Protein AF-A0A8J6BMC6-F1 (afdb_monomer)

Organism: Zizania palustris (NCBI:txid103762)

Nearest PDB structures (foldseek):
  3alg-assembly1_A  TM=9.475E-01  e=7.452E-33  Nicotiana tabacum
  3alf-assembly1_A  TM=9.377E-01  e=3.714E-32  Nicotiana tabacum
  5wvh-assembly1_A  TM=9.047E-01  e=2.868E-24  Ostrinia furnacalis
  5wvg-assembly1_A  TM=9.000E-01  e=5.320E-24  Ostrinia furnacalis
  5y2b-assembly1_A  TM=8.856E-01  e=8.574E-23  Ostrinia furnacalis

InterPro domains:
  IPR001223 Glycoside hydrolase family 18, catalytic domain [PF00704] (2-253)
  IPR001223 Glycoside hydrolase family 18, catalytic domain [PS51910] (1-270)
  IPR011583 Chitinase II/V-like, catalytic domain [SM00636] (1-253)
  IPR050314 Glycosyl hydrolase family 18 [PTHR11177] (1-270)

Secondary structure (DSSP, 8-state):
-TT-HHHHHHHHHHHHHHHHHTT-SEEEEEES---SHHHHHHHHHHHHHHHHHHHHHHHH-TTSPPPEEEEEE-SSSEE-SSTT--EE--HHHHHHH-SEEEE--S---S-TTB---SS-S--SSSS-SHHHHHHHHHHTT--GGGEEEEEESEEEEEEES-TT--STTPBEEEEPPBPTTT-SBTEEEHHHHHHHHTSTT---EEETTTTEEEEEETTEEEEE--HHHHHHHHHHHHHTT-SEEEEETGGGS-TT-HHHHHHHHHHHHHHHHHHHHHTT-------------------------------------EEEEEE----

Sequence (327 aa):
MAGDEGLRKVFVSSSIELARANGFDGLDLAWSFPATQTDMQNLGVLLAEWRAEIMEESENNTSSEPLLLTATVYFSNHIFDRPDSNLNYPIDDISNNLDWANVLTFGLRKNSNVTTADAPLYDKFSHFSASYGVVSWLDAGLPPCKLVMGIPLFGRSWFLRNKSKHGLGAPAAAAGTKQRKSNQTGIIAYAEIEDYLKSESVLVTHDNQSVADYFYSGDLWVSFDGAMVVHDKIEYLMNSRLLGYFLWTISFDDANCTLSKQASLSWHQHHDSISSSQDGSGIMQQGGGNQYLHLSAGSTRSWHSETPICLLSTILVLVVLSFQERV

Radius of gyration: 24.1 Å; Cα contacts (8 Å, |Δi|>4): 563; chains: 1; bounding box: 86×38×59 Å

pLDDT: mean 85.07, std 23.45, range [23.41, 98.81]

Foldseek 3Di:
DLLDPVVLVVVLVVQVVVCVVVVAQAAEEEEPDQDDQSSLVSVLVSLVSNQVVQVVVCVVVVVDDRRAYEYEYELAQADDLDVVGRYGHPQVSLQVRHQAYEYPQFCQDDDFFWAAAGRFCDDPPDCSYNVSSLVRSVVVPRDLLRYAYEFEQKKFKFFAPDQVQQDGRGGGPGTDQQDDQVNDTRIAFNQRVVVVVVDPVWDWDQDPRRLWIWTDDRRMIIIHHDLRSLLVVLVVSVVVVHSYYDYHPQSSAHPVSRSVVSNVVSNVVVVVVVVVVVVPPDDDDDDDDDDDDDDDDDDDDDDDPPPDPDDDPDDHGYDYDYDDDDD

Mean predicted aligned error: 9.17 Å

Solvent-accessible surface area (backbone atoms only — not comparable to full-atom values): 18214 Å² total; per-residue (Å²): 96,65,90,37,72,70,47,36,53,52,49,44,54,54,48,53,53,52,28,58,78,68,72,38,54,20,42,27,43,30,54,79,62,75,69,45,73,67,43,32,52,26,47,30,52,50,39,47,53,42,41,51,51,37,50,55,51,22,69,76,35,84,89,44,80,61,58,46,38,34,33,43,41,64,37,32,42,55,46,72,91,53,83,87,25,87,41,62,59,48,45,68,40,47,61,73,38,34,67,35,37,37,24,48,30,47,79,41,70,93,63,79,56,33,41,59,58,36,48,16,41,38,47,95,89,54,73,54,18,30,51,52,12,52,50,41,32,44,77,68,64,38,56,40,70,33,34,25,47,38,44,56,28,39,26,39,30,25,27,38,66,40,63,93,45,76,55,81,63,20,51,28,69,39,64,22,70,63,31,84,86,56,68,31,69,19,32,39,24,37,40,61,49,52,66,52,60,73,38,92,86,41,60,77,46,75,38,82,76,29,45,30,30,32,40,51,58,80,42,41,35,38,18,32,58,47,52,67,37,40,30,53,51,43,52,49,42,56,77,62,48,35,59,48,69,47,66,49,47,75,88,22,38,36,98,80,35,55,54,62,49,35,39,52,51,46,52,52,54,51,54,53,52,53,57,56,55,68,74,62,82,73,84,78,80,87,76,87,80,93,81,92,82,89,83,83,91,80,92,75,88,78,83,78,79,81,74,83,81,84,82,82,94,69,92,80,51,63,48,74,49,69,56,76,84,86,125

Structure (mmCIF, N/CA/C/O backbone):
data_AF-A0A8J6BMC6-F1
#
_entry.id   AF-A0A8J6BMC6-F1
#
loop_
_atom_site.group_PDB
_atom_site.id
_atom_site.type_symbol
_atom_site.label_atom_id
_atom_site.label_alt_id
_atom_site.label_comp_id
_atom_site.label_asym_id
_atom_site.label_entity_id
_atom_site.label_seq_id
_atom_site.pdbx_PDB_ins_code
_atom_site.Cartn_x
_atom_site.Cartn_y
_atom_site.Cartn_z
_atom_site.occupancy
_atom_site.B_iso_or_equiv
_atom_site.auth_seq_id
_atom_site.auth_comp_id
_atom_site.auth_asym_id
_atom_site.auth_atom_id
_atom_site.pdbx_PDB_model_num
ATOM 1 N N . MET A 1 1 ? 4.464 -0.143 24.107 1.00 93.94 1 MET A N 1
ATOM 2 C CA . MET A 1 1 ? 3.122 0.474 24.157 1.00 93.94 1 MET A CA 1
ATOM 3 C C . MET A 1 1 ? 2.052 -0.612 24.205 1.00 93.94 1 MET A C 1
ATOM 5 O O . MET A 1 1 ? 1.483 -0.776 25.267 1.00 93.94 1 MET A O 1
ATOM 9 N N . ALA A 1 2 ? 1.858 -1.422 23.155 1.00 94.06 2 ALA A N 1
ATOM 10 C CA . ALA A 1 2 ? 0.749 -2.389 23.094 1.00 94.06 2 ALA A CA 1
ATOM 11 C C . ALA A 1 2 ? 0.720 -3.454 24.219 1.00 94.06 2 ALA A C 1
ATOM 13 O O . ALA A 1 2 ? -0.350 -3.895 24.621 1.00 94.06 2 ALA A O 1
ATOM 14 N N . GLY A 1 3 ? 1.875 -3.854 24.763 1.00 95.50 3 GLY A N 1
ATOM 15 C CA . GLY A 1 3 ? 1.957 -4.883 25.812 1.00 95.50 3 GLY A CA 1
ATOM 16 C C . GLY A 1 3 ? 1.611 -4.446 27.240 1.00 95.50 3 GLY A C 1
ATOM 17 O O . GLY A 1 3 ? 1.697 -5.274 28.139 1.00 95.50 3 GLY A O 1
ATOM 18 N N . ASP A 1 4 ? 1.249 -3.183 27.470 1.00 98.12 4 ASP A N 1
ATOM 19 C CA . ASP A 1 4 ? 0.920 -2.653 28.800 1.00 98.12 4 ASP A CA 1
ATOM 20 C C . ASP A 1 4 ? -0.417 -1.903 28.752 1.00 98.12 4 ASP A C 1
ATOM 22 O O . ASP A 1 4 ? -0.586 -0.997 27.940 1.00 98.12 4 ASP A O 1
ATOM 26 N N . GLU A 1 5 ? -1.366 -2.283 29.610 1.00 97.75 5 GLU A N 1
ATOM 27 C CA . GLU A 1 5 ? -2.726 -1.721 29.640 1.00 97.75 5 GLU A CA 1
ATOM 28 C C . GLU A 1 5 ? -2.736 -0.212 29.917 1.00 97.75 5 GLU A C 1
ATOM 30 O O . GLU A 1 5 ? -3.433 0.544 29.240 1.00 97.75 5 GLU A O 1
ATOM 35 N N . GLY A 1 6 ? -1.915 0.252 30.864 1.00 98.06 6 GLY A N 1
ATOM 36 C CA . GLY A 1 6 ? -1.822 1.672 31.192 1.00 98.06 6 GLY A CA 1
ATOM 37 C C . GLY A 1 6 ? -1.287 2.486 30.015 1.00 98.06 6 GLY A C 1
ATOM 38 O O . GLY A 1 6 ? -1.829 3.543 29.689 1.00 98.06 6 GLY A O 1
ATOM 39 N N . LEU A 1 7 ? -0.257 1.978 29.332 1.00 98.25 7 LEU A N 1
ATOM 40 C CA . LEU A 1 7 ? 0.297 2.623 28.142 1.00 98.25 7 LEU A CA 1
ATOM 41 C C . LEU A 1 7 ? -0.655 2.573 26.943 1.00 98.25 7 LEU A C 1
ATOM 43 O O . LEU A 1 7 ? -0.692 3.548 26.191 1.00 98.25 7 LEU A O 1
ATOM 47 N N . ARG A 1 8 ? -1.419 1.487 26.758 1.00 98.06 8 ARG A N 1
ATOM 48 C CA . ARG A 1 8 ? -2.461 1.418 25.721 1.00 98.06 8 ARG A CA 1
ATOM 49 C C . ARG A 1 8 ? -3.539 2.463 25.959 1.00 98.06 8 ARG A C 1
ATOM 51 O O . ARG A 1 8 ? -3.826 3.225 25.044 1.00 98.06 8 ARG A O 1
ATOM 58 N N . LYS A 1 9 ? -4.049 2.578 27.189 1.00 98.19 9 LYS A N 1
ATOM 59 C CA . LYS A 1 9 ? -5.060 3.583 27.539 1.00 98.19 9 LYS A CA 1
ATOM 60 C C . LYS A 1 9 ? -4.584 5.005 27.241 1.00 98.19 9 LYS A C 1
ATOM 62 O O . LYS A 1 9 ? -5.297 5.766 26.597 1.00 98.19 9 LYS A O 1
ATOM 67 N N . VAL A 1 10 ? -3.360 5.346 27.657 1.00 98.38 10 VAL A N 1
ATOM 68 C CA . VAL A 1 10 ? -2.761 6.665 27.378 1.00 98.38 10 VAL A CA 1
ATOM 69 C C . VAL A 1 10 ? -2.599 6.898 25.875 1.00 98.38 10 VAL A C 1
ATOM 71 O O . VAL A 1 10 ? -2.862 7.995 25.386 1.00 98.38 10 VAL A O 1
ATOM 74 N N . PHE A 1 11 ? -2.160 5.887 25.126 1.00 98.25 11 PHE A N 1
ATOM 75 C CA . PHE A 1 11 ? -2.031 5.985 23.675 1.00 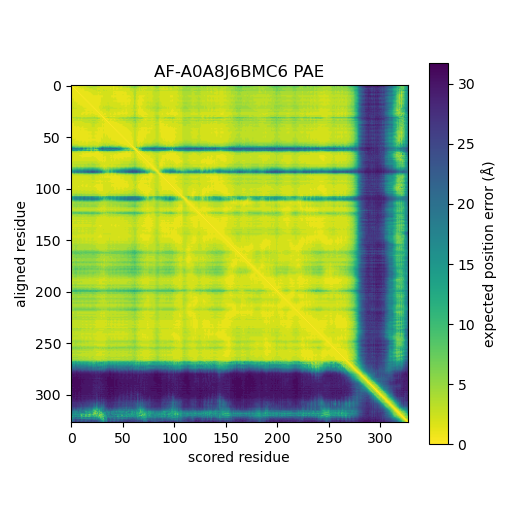98.25 11 PHE A CA 1
ATOM 76 C C . PHE A 1 11 ? -3.386 6.216 22.993 1.00 98.25 11 PHE A C 1
ATOM 78 O O . PHE A 1 11 ? -3.510 7.145 22.199 1.00 98.25 11 PHE A O 1
ATOM 85 N N . VAL A 1 12 ? -4.398 5.417 23.336 1.00 98.38 12 VAL A N 1
ATOM 86 C CA . VAL A 1 12 ? -5.750 5.518 22.776 1.00 98.38 12 VAL A CA 1
ATOM 87 C C . VAL A 1 12 ? -6.329 6.907 23.040 1.00 98.38 12 VAL A C 1
ATOM 89 O O . VAL A 1 12 ? -6.651 7.610 22.081 1.00 98.38 12 VAL A O 1
ATOM 92 N N . SER A 1 13 ? -6.357 7.358 24.299 1.00 97.75 13 SER A N 1
ATOM 93 C CA . SER A 1 13 ? -6.945 8.656 24.649 1.00 97.75 13 SER A CA 1
ATOM 94 C C . SER A 1 13 ? -6.209 9.822 23.980 1.00 97.75 13 SER A C 1
ATOM 96 O O . SER A 1 13 ? -6.830 10.672 23.344 1.00 97.75 13 SER A O 1
ATOM 98 N N . SER A 1 14 ? -4.871 9.829 24.031 1.00 97.75 14 SER A N 1
ATOM 99 C CA . SER A 1 14 ? -4.068 10.900 23.421 1.00 97.75 14 SER A CA 1
ATOM 100 C C . SER A 1 14 ? -4.182 10.940 21.893 1.00 97.75 14 SER A C 1
ATOM 102 O O . SER A 1 14 ? -4.116 12.018 21.303 1.00 97.75 14 SER A O 1
ATOM 104 N N . SER A 1 15 ? -4.388 9.793 21.236 1.00 97.88 15 SER A N 1
ATOM 105 C CA . SER A 1 15 ? -4.589 9.740 19.784 1.00 97.88 15 SER A CA 1
ATOM 106 C C . SER A 1 15 ? -5.936 10.331 19.356 1.00 97.88 15 SER A C 1
ATOM 108 O O . SER A 1 15 ? -5.984 11.076 18.376 1.00 97.88 15 SER A O 1
ATOM 110 N N . ILE A 1 16 ? -7.006 10.067 20.114 1.00 96.69 16 ILE A N 1
ATOM 111 C CA . ILE A 1 16 ? -8.343 10.624 19.869 1.00 96.69 16 ILE A CA 1
ATOM 112 C C . ILE A 1 16 ? -8.319 12.139 20.083 1.00 96.69 16 ILE A C 1
ATOM 114 O O . ILE A 1 16 ? -8.762 12.889 19.211 1.00 96.69 16 ILE A O 1
ATOM 118 N N . GLU A 1 17 ? -7.724 12.602 21.187 1.00 96.06 17 GLU A N 1
ATOM 119 C CA . GLU A 1 17 ? -7.532 14.032 21.457 1.00 96.06 17 GLU A CA 1
ATOM 120 C C . GLU A 1 17 ? -6.778 14.725 20.314 1.00 96.06 17 GLU A C 1
ATOM 122 O O . GLU A 1 17 ? -7.203 15.779 19.837 1.00 96.06 17 GLU A O 1
ATOM 127 N N . LEU A 1 18 ? -5.686 14.120 19.831 1.00 96.38 18 LEU A N 1
ATOM 128 C CA . LEU A 1 18 ? -4.904 14.658 18.720 1.00 96.38 18 LEU A CA 1
ATOM 129 C C . LEU A 1 18 ? -5.722 14.721 17.424 1.00 96.38 18 LEU A C 1
ATOM 131 O O . LEU A 1 18 ? -5.668 15.739 16.730 1.00 96.38 18 LEU A O 1
ATOM 135 N N . ALA A 1 19 ? -6.470 13.662 17.096 1.00 95.62 19 ALA A N 1
ATOM 136 C CA . ALA A 1 19 ? -7.311 13.621 15.904 1.00 95.62 19 ALA A CA 1
ATOM 137 C C . ALA A 1 19 ? -8.353 14.746 15.929 1.00 95.62 19 ALA A C 1
ATOM 139 O O . ALA A 1 19 ? -8.417 15.547 14.995 1.00 95.62 19 ALA A O 1
ATOM 140 N N . ARG A 1 20 ? -9.090 14.882 17.037 1.00 93.25 20 ARG A N 1
ATOM 141 C CA . ARG A 1 20 ? -10.107 15.929 17.206 1.00 93.25 20 ARG A CA 1
ATOM 142 C C . ARG A 1 20 ? -9.507 17.332 17.184 1.00 93.25 20 ARG A C 1
ATOM 144 O O . ARG A 1 20 ? -10.003 18.193 16.461 1.00 93.25 20 ARG A O 1
ATOM 151 N N . ALA A 1 21 ? -8.411 17.561 17.910 1.00 94.94 21 ALA A N 1
ATOM 152 C CA . ALA A 1 21 ? -7.762 18.872 17.986 1.00 94.94 21 ALA A CA 1
ATOM 153 C C . ALA A 1 21 ? -7.260 19.386 16.627 1.00 94.94 21 ALA A C 1
ATOM 155 O O . ALA A 1 21 ? -7.117 20.594 16.441 1.00 94.94 21 ALA A O 1
ATOM 156 N N . ASN A 1 22 ? -6.999 18.480 15.682 1.00 95.19 22 ASN A N 1
ATOM 157 C CA . ASN A 1 22 ? -6.516 18.811 14.345 1.00 95.19 22 ASN A CA 1
ATOM 158 C C . ASN A 1 22 ? -7.576 18.597 13.247 1.00 95.19 22 ASN A C 1
ATOM 160 O O . ASN A 1 22 ? -7.252 18.741 12.071 1.00 95.19 22 ASN A O 1
ATOM 164 N N . GLY A 1 23 ? -8.826 18.288 13.613 1.00 93.38 23 GLY A N 1
ATOM 165 C CA . GLY A 1 23 ? -9.931 18.123 12.665 1.00 93.38 23 GLY A CA 1
ATOM 166 C C . GLY A 1 23 ? -9.799 16.910 11.740 1.00 93.38 23 GLY A C 1
ATOM 167 O O . GLY A 1 23 ? -10.250 16.979 10.602 1.00 93.38 23 GLY A O 1
ATOM 168 N N . PHE A 1 24 ? -9.155 15.831 12.193 1.00 95.94 24 PHE A N 1
ATOM 169 C CA . PHE A 1 24 ? -9.097 14.572 11.449 1.00 95.94 24 PHE A CA 1
ATOM 170 C C . PHE A 1 24 ? -10.400 13.781 11.591 1.00 95.94 24 PHE A C 1
ATOM 172 O O . PHE A 1 24 ? -11.021 13.776 12.656 1.00 95.94 24 PHE A O 1
ATOM 179 N N . ASP A 1 25 ? -10.753 13.049 10.534 1.00 95.75 25 ASP A N 1
ATOM 180 C CA . ASP A 1 25 ? -11.945 12.192 10.492 1.00 95.75 25 ASP A CA 1
ATOM 181 C C . ASP A 1 25 ? -11.690 10.808 11.101 1.00 95.75 25 ASP A C 1
ATOM 183 O O . ASP A 1 25 ? -12.621 10.048 11.366 1.00 95.75 25 ASP A O 1
ATOM 187 N N . GLY A 1 26 ? -10.422 10.453 11.318 1.00 96.75 26 GLY A N 1
ATOM 188 C CA . GLY A 1 26 ? -10.064 9.147 11.842 1.00 96.75 26 GLY A CA 1
ATOM 189 C C . GLY A 1 26 ? -8.576 8.909 12.058 1.00 96.75 26 GLY A C 1
ATOM 190 O O . GLY A 1 26 ? -7.723 9.789 11.901 1.00 96.75 26 GLY A O 1
ATOM 191 N N . LEU A 1 27 ? -8.289 7.667 12.426 1.00 98.12 27 LEU A N 1
ATOM 192 C CA . LEU A 1 27 ? -7.001 7.146 12.856 1.00 98.12 27 LEU A CA 1
ATOM 193 C C . LEU A 1 27 ? -6.663 5.897 12.017 1.00 98.12 27 LEU A C 1
ATOM 195 O O . LEU A 1 27 ? -7.501 5.010 11.849 1.00 98.12 27 LEU A O 1
ATOM 199 N N . ASP A 1 28 ? -5.438 5.823 11.489 1.00 98.25 28 ASP A N 1
ATOM 200 C CA . ASP A 1 28 ? -4.886 4.631 10.825 1.00 98.25 28 ASP A CA 1
ATOM 201 C C . ASP A 1 28 ? -3.675 4.109 11.606 1.00 98.25 28 ASP A C 1
ATOM 203 O O . ASP A 1 28 ? -2.671 4.810 11.791 1.00 98.25 28 ASP A O 1
ATOM 207 N N . LEU A 1 29 ? -3.763 2.866 12.080 1.00 97.94 29 LEU A N 1
ATOM 208 C CA . LEU A 1 29 ? -2.651 2.183 12.733 1.00 97.94 29 LEU A CA 1
ATOM 209 C C . LEU A 1 29 ? -1.740 1.523 11.693 1.00 97.94 29 LEU A C 1
ATOM 211 O O . LEU A 1 29 ? -2.131 0.553 11.049 1.00 97.94 29 LEU A O 1
ATOM 215 N N . ALA A 1 30 ? -0.486 1.964 11.606 1.00 96.06 30 ALA A N 1
ATOM 216 C CA . ALA A 1 30 ? 0.509 1.424 10.679 1.00 96.06 30 ALA A CA 1
ATOM 217 C C . ALA A 1 30 ? 1.680 0.749 11.424 1.00 96.06 30 ALA A C 1
ATOM 219 O O . ALA A 1 30 ? 2.843 1.154 11.320 1.00 96.06 30 ALA A O 1
ATOM 220 N N . TRP A 1 31 ? 1.392 -0.295 12.210 1.00 94.94 31 TRP A N 1
ATOM 221 C CA . TRP A 1 31 ? 2.434 -1.128 12.829 1.00 94.94 31 TRP A CA 1
ATOM 222 C C . TRP A 1 31 ? 3.049 -2.060 11.773 1.00 94.94 31 TRP A C 1
ATOM 224 O O . TRP A 1 31 ? 2.378 -2.972 11.295 1.00 94.94 31 TRP A O 1
ATOM 234 N N . SER A 1 32 ? 4.335 -1.868 11.431 1.00 89.94 32 SER A N 1
ATOM 235 C CA . SER A 1 32 ? 5.032 -2.647 10.389 1.00 89.94 32 SER A CA 1
ATOM 236 C C . SER A 1 32 ? 6.164 -3.555 10.906 1.00 89.94 32 SER A C 1
ATOM 238 O O . SER A 1 32 ? 7.336 -3.191 10.920 1.00 89.94 32 SER A O 1
ATOM 240 N N . PHE A 1 33 ? 5.922 -4.794 11.316 1.00 90.88 33 PHE A N 1
ATOM 241 C CA . PHE A 1 33 ? 4.650 -5.466 11.598 1.00 90.88 33 PHE A CA 1
ATOM 242 C C . PHE A 1 33 ? 4.783 -6.111 12.991 1.00 90.88 33 PHE A C 1
ATOM 244 O O . PHE A 1 33 ? 5.917 -6.203 13.480 1.00 90.88 33 PHE A O 1
ATOM 251 N N . PRO A 1 34 ? 3.685 -6.547 13.638 1.00 92.38 34 PRO A N 1
ATOM 252 C CA . PRO A 1 34 ? 3.762 -7.363 14.851 1.00 92.38 34 PRO A CA 1
ATOM 253 C C . PRO A 1 34 ? 4.773 -8.507 14.694 1.00 92.38 34 PRO A C 1
ATOM 255 O O . PRO A 1 34 ? 4.783 -9.184 13.664 1.00 92.38 34 PRO A O 1
ATOM 258 N N . ALA A 1 35 ? 5.648 -8.692 15.685 1.00 91.44 35 ALA A N 1
ATOM 259 C CA . ALA A 1 35 ? 6.807 -9.582 15.572 1.00 91.44 35 ALA A CA 1
ATOM 260 C C . ALA A 1 35 ? 6.643 -10.892 16.351 1.00 91.44 35 ALA A C 1
ATOM 262 O O . ALA A 1 35 ? 7.409 -11.830 16.148 1.00 91.44 35 ALA A O 1
ATOM 263 N N . THR A 1 36 ? 5.654 -10.970 17.242 1.00 92.94 36 THR A N 1
ATOM 264 C CA . THR A 1 36 ? 5.414 -12.136 18.097 1.00 92.94 36 THR A CA 1
ATOM 265 C C . THR A 1 36 ? 3.928 -12.481 18.190 1.00 92.94 36 THR A C 1
ATOM 267 O O . THR A 1 36 ? 3.055 -11.661 17.907 1.00 92.94 36 THR A O 1
ATOM 270 N N . GLN A 1 37 ? 3.611 -13.695 18.653 1.00 93.19 37 GLN A N 1
ATOM 271 C CA . GLN A 1 37 ? 2.222 -14.077 18.940 1.00 93.19 37 GLN A CA 1
ATOM 272 C C . GLN A 1 37 ? 1.599 -13.177 20.019 1.00 93.19 37 GLN A C 1
ATOM 274 O O . GLN A 1 37 ? 0.415 -12.850 19.946 1.00 93.19 37 GLN A O 1
ATOM 279 N N . THR A 1 38 ? 2.405 -12.747 20.991 1.00 95.38 38 THR A N 1
ATOM 280 C CA . THR A 1 38 ? 2.002 -11.782 22.018 1.00 95.38 38 THR A CA 1
ATOM 281 C C . THR A 1 38 ? 1.674 -10.423 21.400 1.00 95.38 38 THR A C 1
ATOM 283 O O . THR A 1 38 ? 0.684 -9.809 21.783 1.00 95.38 38 THR A O 1
ATOM 286 N N . ASP A 1 39 ? 2.437 -9.965 20.403 1.00 95.25 39 ASP A N 1
ATOM 287 C CA . ASP A 1 39 ? 2.115 -8.735 19.670 1.00 95.25 39 ASP A CA 1
ATOM 288 C C . ASP A 1 39 ? 0.794 -8.852 18.910 1.00 95.25 39 ASP A C 1
ATOM 290 O O . ASP A 1 39 ? 0.009 -7.910 18.930 1.00 95.25 39 ASP A O 1
ATOM 294 N N . MET A 1 40 ? 0.513 -10.006 18.293 1.00 95.62 40 MET A N 1
ATOM 295 C CA . MET A 1 40 ? -0.771 -10.246 17.620 1.00 95.62 40 MET A CA 1
ATOM 296 C C . MET A 1 40 ? -1.951 -10.214 18.599 1.00 95.62 40 MET A C 1
ATOM 298 O O . MET A 1 40 ? -2.981 -9.619 18.297 1.00 95.62 40 MET A O 1
ATOM 302 N N . GLN A 1 41 ? -1.800 -10.795 19.792 1.00 97.00 41 GLN A N 1
ATOM 303 C CA . GLN A 1 41 ? -2.821 -10.716 20.846 1.00 97.00 41 GLN A CA 1
ATOM 304 C C . GLN A 1 41 ? -3.012 -9.274 21.331 1.00 97.00 41 GLN A C 1
ATOM 306 O O . GLN A 1 41 ? -4.137 -8.789 21.421 1.00 97.00 41 GLN A O 1
ATOM 311 N N . ASN A 1 42 ? -1.912 -8.565 21.590 1.00 98.25 42 ASN A N 1
ATOM 312 C CA . ASN A 1 42 ? -1.950 -7.171 22.020 1.00 98.25 42 ASN A CA 1
ATOM 313 C C . ASN A 1 42 ? -2.515 -6.239 20.943 1.00 98.25 42 ASN A C 1
ATOM 315 O O . ASN A 1 42 ? -3.128 -5.235 21.288 1.00 98.25 42 ASN A O 1
ATOM 319 N N . LEU A 1 43 ? -2.328 -6.557 19.657 1.00 98.31 43 LEU A N 1
ATOM 320 C CA . LEU A 1 43 ? -2.971 -5.848 18.557 1.00 98.31 43 LEU A CA 1
ATOM 321 C C . LEU A 1 43 ? -4.493 -5.985 18.653 1.00 98.31 43 LEU A C 1
ATOM 323 O O . LEU A 1 43 ? -5.174 -4.968 18.623 1.00 98.31 43 LEU A O 1
ATOM 327 N N . GLY A 1 44 ? -5.018 -7.202 18.824 1.00 98.38 44 GLY A N 1
ATOM 328 C CA . GLY A 1 44 ? -6.460 -7.421 18.981 1.00 98.38 44 GLY A CA 1
ATOM 329 C C . GLY A 1 44 ? -7.047 -6.631 20.155 1.00 98.38 44 GLY A C 1
ATOM 330 O O . GLY A 1 44 ? -8.003 -5.876 19.982 1.00 98.38 44 GLY A O 1
ATOM 331 N N . VAL A 1 45 ? -6.393 -6.705 21.321 1.00 98.69 45 VAL A N 1
ATOM 332 C CA . VAL A 1 45 ? -6.788 -5.948 22.524 1.00 98.69 45 VAL A CA 1
ATOM 333 C C . VAL A 1 45 ? -6.745 -4.437 22.284 1.00 98.69 45 VAL A C 1
ATOM 335 O O . VAL A 1 45 ? -7.700 -3.741 22.617 1.00 98.69 45 VAL A O 1
ATOM 338 N N . LEU A 1 46 ? -5.671 -3.928 21.671 1.00 98.75 46 LEU A N 1
ATOM 339 C CA . LEU A 1 46 ? -5.538 -2.507 21.351 1.00 98.75 46 LEU A CA 1
ATOM 340 C C . LEU A 1 46 ? -6.671 -2.029 20.436 1.00 98.75 46 LEU A C 1
ATOM 342 O O . LEU A 1 46 ? -7.237 -0.974 20.692 1.00 98.75 46 LEU A O 1
ATOM 346 N N . LEU A 1 47 ? -7.011 -2.784 19.387 1.00 98.81 47 LEU A N 1
ATOM 347 C CA . LEU A 1 47 ? -8.088 -2.409 18.466 1.00 98.81 47 LEU A CA 1
ATOM 348 C C . LEU A 1 47 ? -9.451 -2.368 19.167 1.00 98.81 47 LEU A C 1
ATOM 350 O O . LEU A 1 47 ? -10.227 -1.443 18.925 1.00 98.81 47 LEU A O 1
ATOM 354 N N . ALA A 1 48 ? -9.723 -3.332 20.050 1.00 98.75 48 ALA A N 1
ATOM 355 C CA . ALA A 1 48 ? -10.957 -3.378 20.828 1.00 98.75 48 ALA A CA 1
ATOM 356 C C . ALA A 1 48 ? -11.082 -2.195 21.801 1.00 98.75 48 ALA A C 1
ATOM 358 O O . ALA A 1 48 ? -12.106 -1.513 21.815 1.00 98.75 48 ALA A O 1
ATOM 359 N N . GLU A 1 49 ? -10.028 -1.911 22.573 1.00 98.75 49 GLU A N 1
ATOM 360 C CA . GLU A 1 49 ? -9.983 -0.766 23.493 1.00 98.75 49 GLU A CA 1
ATOM 361 C C . GLU A 1 49 ? -10.129 0.564 22.737 1.00 98.75 49 GLU A C 1
ATOM 363 O O . GLU A 1 49 ? -10.869 1.449 23.163 1.00 98.75 49 GLU A O 1
ATOM 368 N N . TRP A 1 50 ? -9.473 0.694 21.582 1.00 98.62 50 TRP A N 1
ATOM 369 C CA . TRP A 1 50 ? -9.515 1.915 20.784 1.00 98.62 50 TRP A CA 1
ATOM 370 C C . TRP A 1 50 ? -10.895 2.177 20.185 1.00 98.62 50 TRP A C 1
ATOM 372 O O . TRP A 1 50 ? -11.391 3.301 20.255 1.00 98.62 50 TRP A O 1
ATOM 382 N N . ARG A 1 51 ? -11.549 1.142 19.641 1.00 98.69 51 ARG A N 1
ATOM 383 C CA . ARG A 1 51 ? -12.923 1.271 19.147 1.00 98.69 51 ARG A CA 1
ATOM 384 C C . ARG A 1 51 ? -13.884 1.632 20.276 1.00 98.69 51 ARG A C 1
ATOM 386 O O . ARG A 1 51 ? -14.726 2.501 20.071 1.00 98.69 51 ARG A O 1
ATOM 393 N N . ALA A 1 52 ? -13.760 0.996 21.441 1.00 98.44 52 ALA A N 1
ATOM 394 C CA . ALA A 1 52 ? -14.616 1.289 22.587 1.00 98.44 52 ALA A CA 1
ATOM 395 C C . ALA A 1 52 ? -14.506 2.762 23.019 1.00 98.44 52 ALA A C 1
ATOM 397 O O . ALA A 1 52 ? -15.531 3.428 23.142 1.00 98.44 52 ALA A O 1
ATOM 398 N N . GLU A 1 53 ? -13.285 3.292 23.147 1.00 98.00 53 GLU A N 1
ATOM 399 C CA . GLU A 1 53 ? -13.070 4.696 23.525 1.00 98.00 53 GLU A CA 1
ATOM 400 C C . GLU A 1 53 ? -13.595 5.674 22.458 1.00 98.00 53 GLU A C 1
ATOM 402 O O . GLU A 1 53 ? -14.187 6.693 22.798 1.00 98.00 53 GLU A O 1
ATOM 407 N N . ILE A 1 54 ? -13.436 5.369 21.161 1.00 97.94 54 ILE A N 1
ATOM 408 C CA . ILE A 1 54 ? -13.999 6.198 20.077 1.00 97.94 54 ILE A CA 1
ATOM 409 C C . ILE A 1 54 ? -15.527 6.292 20.187 1.00 97.94 54 ILE A C 1
ATOM 411 O O . ILE A 1 54 ? -16.096 7.369 19.994 1.00 97.94 54 ILE A O 1
ATOM 415 N N . MET A 1 55 ? -16.195 5.171 20.474 1.00 97.06 55 MET A N 1
ATOM 416 C CA . MET A 1 55 ? -17.650 5.147 20.630 1.00 97.06 55 MET A CA 1
ATOM 417 C C . MET A 1 55 ? -18.084 5.917 21.882 1.00 97.06 55 MET A C 1
ATOM 419 O O . MET A 1 55 ? -18.991 6.741 21.798 1.00 97.06 55 MET A O 1
ATOM 423 N N . GLU A 1 56 ? -17.397 5.717 23.010 1.00 95.88 56 GLU A N 1
ATOM 424 C CA . GLU A 1 56 ? -17.667 6.445 24.256 1.00 95.88 56 GLU A CA 1
ATOM 425 C C . GLU A 1 56 ? -17.448 7.963 24.102 1.00 95.88 56 GLU A C 1
ATOM 427 O O . GLU A 1 56 ? -18.257 8.762 24.581 1.00 95.88 56 GLU A O 1
ATOM 432 N N . GLU A 1 57 ? -16.393 8.392 23.398 1.00 94.94 57 GLU A N 1
ATOM 433 C CA . GLU A 1 57 ? -16.143 9.812 23.113 1.00 94.94 57 GLU A CA 1
ATOM 434 C C . GLU A 1 57 ? -17.263 10.423 22.266 1.00 94.94 57 GLU A C 1
ATOM 436 O O . GLU A 1 57 ? -17.767 11.497 22.601 1.00 94.94 57 GLU A O 1
ATOM 441 N N . SER A 1 58 ? -17.690 9.733 21.206 1.00 93.62 58 SER A N 1
ATOM 442 C CA . SER A 1 58 ? -18.746 10.218 20.311 1.00 93.62 58 SER A CA 1
ATOM 443 C C . SER A 1 58 ? -20.111 10.301 21.004 1.00 93.62 58 SER A C 1
ATOM 445 O O . SER A 1 58 ? -20.823 11.293 20.839 1.00 93.62 58 SER A O 1
ATOM 447 N N . GLU A 1 59 ? -20.459 9.328 21.852 1.00 92.31 59 GLU A N 1
ATOM 448 C CA . GLU A 1 59 ? -21.699 9.360 22.642 1.00 92.31 59 GLU A CA 1
ATOM 449 C C . GLU A 1 59 ? -21.739 10.552 23.614 1.00 92.31 59 GLU A C 1
ATOM 451 O O . GLU A 1 59 ? -22.779 11.197 23.781 1.00 92.31 59 GLU A O 1
ATOM 456 N N . ASN A 1 60 ? -20.597 10.894 24.216 1.00 90.50 60 ASN A N 1
ATOM 457 C CA . ASN A 1 60 ? -20.470 12.044 25.112 1.00 90.50 60 ASN A CA 1
ATOM 458 C C . ASN A 1 60 ? -20.416 13.390 24.366 1.00 90.50 60 ASN A C 1
ATOM 460 O O . ASN A 1 60 ? -20.683 14.442 24.956 1.00 90.50 60 ASN A O 1
ATOM 464 N N . ASN A 1 61 ? -20.113 13.374 23.068 1.00 83.81 61 ASN A N 1
ATOM 465 C CA . ASN A 1 61 ? -19.961 14.548 22.221 1.00 83.81 61 ASN A CA 1
ATOM 466 C C . ASN A 1 61 ? -20.931 14.494 21.031 1.00 83.81 61 ASN A C 1
ATOM 468 O O . ASN A 1 61 ? -20.524 14.390 19.878 1.00 83.81 61 ASN A O 1
ATOM 472 N N . THR A 1 62 ? -22.231 14.629 21.321 1.00 70.12 62 THR A N 1
ATOM 473 C CA . THR A 1 62 ? -23.369 14.495 20.375 1.00 70.12 62 THR A CA 1
ATOM 474 C C . THR A 1 62 ? -23.311 15.318 19.074 1.00 70.12 62 THR A C 1
ATOM 476 O O . THR A 1 62 ? -24.179 15.165 18.220 1.00 70.12 62 THR A O 1
ATOM 479 N N . SER A 1 63 ? -22.333 16.213 18.909 1.00 73.62 63 SER A N 1
ATOM 480 C CA . SER A 1 63 ? -22.101 16.974 17.671 1.00 73.62 63 SER A CA 1
ATOM 481 C C . SER A 1 63 ? -21.003 16.384 16.775 1.00 73.62 63 SER A C 1
ATOM 483 O O . SER A 1 63 ? -20.729 16.957 15.723 1.00 73.62 63 SER A O 1
ATOM 485 N N . SER A 1 64 ? -20.366 15.280 17.179 1.00 80.19 64 SER A N 1
ATOM 486 C CA . SER A 1 64 ? -19.241 14.667 16.469 1.00 80.19 64 SER A CA 1
ATOM 487 C C . SER A 1 64 ? -19.530 13.205 16.139 1.00 80.19 64 SER A C 1
ATOM 489 O O . SER A 1 64 ? -19.704 12.379 17.035 1.00 80.19 64 SER A O 1
ATOM 491 N N . GLU A 1 65 ? -19.519 12.878 14.847 1.00 91.38 65 GLU A N 1
ATOM 492 C CA . GLU A 1 65 ? -19.541 11.488 14.378 1.00 91.38 65 GLU A CA 1
ATOM 493 C C . GLU A 1 65 ? -18.341 10.702 14.948 1.00 91.38 65 GLU A C 1
ATOM 495 O O . GLU A 1 65 ? -17.271 11.300 15.171 1.00 91.38 65 GLU A O 1
ATOM 500 N N . PRO A 1 66 ? -18.479 9.382 15.182 1.00 95.62 66 PRO A N 1
ATOM 501 C CA . PRO A 1 66 ? -17.367 8.538 15.603 1.00 95.62 66 PRO A CA 1
ATOM 502 C C . PRO A 1 66 ? -16.182 8.659 14.640 1.00 95.62 66 PRO A C 1
ATOM 504 O O . PRO A 1 66 ? -16.359 8.661 13.422 1.00 95.62 66 PRO A O 1
ATOM 507 N N . LEU A 1 67 ? -14.965 8.750 15.185 1.00 96.94 67 LEU A N 1
ATOM 508 C CA . LEU A 1 67 ? -13.752 8.697 14.368 1.00 96.94 67 LEU A CA 1
ATOM 509 C C . LEU A 1 67 ? -13.675 7.360 13.622 1.00 96.94 67 LEU A C 1
ATOM 511 O O . LEU A 1 67 ? -13.950 6.296 14.185 1.00 96.94 67 LEU A O 1
ATOM 515 N N . LEU A 1 68 ? -13.227 7.408 12.371 1.00 98.31 68 LEU A N 1
ATOM 516 C CA . LEU A 1 68 ? -12.873 6.198 11.641 1.00 98.31 68 LEU A CA 1
ATOM 517 C C . LEU A 1 68 ? -11.636 5.565 12.281 1.00 98.31 68 LEU A C 1
ATOM 519 O O . LEU A 1 68 ? -10.692 6.260 12.657 1.00 98.31 68 LEU A O 1
ATOM 523 N N . LEU A 1 69 ? -11.628 4.242 12.384 1.00 98.62 69 LEU A N 1
ATOM 524 C CA . LEU A 1 69 ? -10.497 3.458 12.855 1.00 98.62 69 LEU A CA 1
ATOM 525 C C . LEU A 1 69 ? -10.131 2.430 11.793 1.00 98.62 69 LEU A C 1
ATOM 527 O O . LEU A 1 69 ? -10.900 1.524 11.470 1.00 98.62 69 LEU A O 1
ATOM 531 N N . THR A 1 70 ? -8.925 2.569 11.266 1.00 98.69 70 THR A N 1
ATOM 532 C CA . THR A 1 70 ? -8.387 1.746 10.183 1.00 98.69 70 THR A CA 1
ATOM 533 C C . THR A 1 70 ? -7.000 1.241 10.556 1.00 98.69 70 THR A C 1
ATOM 535 O O . THR A 1 70 ? -6.400 1.690 11.540 1.00 98.69 70 THR A O 1
ATOM 538 N N . ALA A 1 71 ? -6.487 0.269 9.810 1.00 98.44 71 ALA A N 1
ATOM 539 C CA . ALA A 1 71 ? -5.111 -0.172 9.981 1.00 98.44 71 ALA A CA 1
ATOM 540 C C . ALA A 1 71 ? -4.462 -0.511 8.644 1.00 98.44 71 ALA A C 1
ATOM 542 O O . ALA A 1 71 ? -5.050 -1.205 7.813 1.00 98.44 71 ALA A O 1
ATOM 543 N N . THR A 1 72 ? -3.208 -0.099 8.489 1.00 98.19 72 THR A N 1
ATOM 544 C CA . THR A 1 72 ? -2.342 -0.509 7.390 1.00 98.19 72 THR A CA 1
ATOM 545 C C . THR A 1 72 ? -1.554 -1.752 7.794 1.00 98.19 72 THR A C 1
ATOM 547 O O . THR A 1 72 ? -0.724 -1.722 8.704 1.00 98.19 72 THR A O 1
ATOM 550 N N . VAL A 1 73 ? -1.816 -2.864 7.108 1.00 97.44 73 VAL A N 1
ATOM 551 C CA . VAL A 1 73 ? -1.362 -4.209 7.484 1.00 97.44 73 VAL A CA 1
ATOM 552 C C . VAL A 1 73 ? -0.513 -4.861 6.390 1.00 97.44 73 VAL A C 1
ATOM 554 O O . VAL A 1 73 ? -0.385 -4.361 5.267 1.00 97.44 73 VAL A O 1
ATOM 557 N N . TYR A 1 74 ? 0.107 -5.992 6.731 1.00 96.88 74 TYR A N 1
ATOM 558 C CA . TYR A 1 74 ? 0.829 -6.821 5.770 1.00 96.88 74 TYR A CA 1
ATOM 559 C C . TYR A 1 74 ? -0.085 -7.260 4.616 1.00 96.88 74 TYR A C 1
ATOM 561 O O . TYR A 1 74 ? -1.304 -7.360 4.762 1.00 96.88 74 TYR A O 1
ATOM 569 N N . PHE A 1 75 ? 0.501 -7.546 3.453 1.00 96.62 75 PHE A N 1
ATOM 570 C CA . PHE A 1 75 ? -0.273 -7.860 2.249 1.00 96.62 75 PHE A CA 1
ATOM 571 C C . PHE A 1 75 ? -1.134 -9.129 2.378 1.00 96.62 75 PHE A C 1
ATOM 573 O O . PHE A 1 75 ? -2.129 -9.258 1.678 1.00 96.62 75 PHE A O 1
ATOM 580 N N . SER A 1 76 ? -0.761 -10.040 3.279 1.00 96.69 76 SER A N 1
ATOM 581 C CA . SER A 1 76 ? -1.430 -11.308 3.591 1.00 96.69 76 SER A CA 1
ATOM 582 C C . SER A 1 76 ? -1.834 -11.333 5.071 1.00 96.69 76 SER A C 1
ATOM 584 O O . SER A 1 76 ? -1.168 -10.705 5.896 1.00 96.69 76 SER A O 1
ATOM 586 N N . ASN A 1 77 ? -2.878 -12.088 5.436 1.00 96.81 77 ASN A N 1
ATOM 587 C CA . ASN A 1 77 ? -3.262 -12.265 6.845 1.00 96.81 77 ASN A CA 1
ATOM 588 C C . ASN A 1 77 ? -2.214 -13.046 7.659 1.00 96.81 77 ASN A C 1
ATOM 590 O O . ASN A 1 77 ? -2.245 -13.065 8.890 1.00 96.81 77 ASN A O 1
ATOM 594 N N . HIS A 1 78 ? -1.322 -13.722 6.946 1.00 94.88 78 HIS A N 1
ATOM 595 C CA . HIS A 1 78 ? -0.252 -14.539 7.468 1.00 94.88 78 HIS A CA 1
ATOM 596 C C . HIS A 1 78 ? 1.088 -13.902 7.105 1.00 94.88 78 HIS A C 1
ATOM 598 O O . HIS A 1 78 ? 1.372 -13.718 5.915 1.00 94.88 78 HIS A O 1
ATOM 604 N N . ILE A 1 79 ? 1.897 -13.571 8.112 1.00 93.75 79 ILE A N 1
ATOM 605 C CA . ILE A 1 79 ? 3.285 -13.131 7.933 1.00 93.75 79 ILE A CA 1
ATOM 606 C C . ILE A 1 79 ? 4.145 -14.395 7.815 1.00 93.75 79 ILE A C 1
ATOM 608 O O . ILE A 1 79 ? 3.937 -15.351 8.552 1.00 93.75 79 ILE A O 1
ATOM 612 N N . PHE A 1 80 ? 5.058 -14.456 6.844 1.00 90.69 80 PHE A N 1
ATOM 613 C CA . PHE A 1 80 ? 5.857 -15.674 6.617 1.00 90.69 80 PHE A CA 1
ATOM 614 C C . PHE A 1 80 ? 7.276 -15.431 6.102 1.00 90.69 80 PHE A C 1
ATOM 616 O O . PHE A 1 80 ? 8.063 -16.369 5.976 1.00 90.69 80 PHE A O 1
ATOM 623 N N . ASP A 1 81 ? 7.621 -14.193 5.759 1.00 85.44 81 ASP A N 1
ATOM 624 C CA . ASP A 1 81 ? 8.903 -13.836 5.150 1.00 85.44 81 ASP A CA 1
ATOM 625 C C . ASP A 1 81 ? 9.885 -13.179 6.131 1.00 85.44 81 ASP A C 1
ATOM 627 O O . ASP A 1 81 ? 10.946 -12.703 5.721 1.00 85.44 81 ASP A O 1
ATOM 631 N N . ARG A 1 82 ? 9.561 -13.178 7.430 1.00 79.44 82 ARG A N 1
ATOM 632 C CA . ARG A 1 82 ? 10.413 -12.657 8.507 1.00 79.44 82 ARG A CA 1
ATOM 633 C C . ARG A 1 82 ? 10.915 -13.783 9.439 1.00 79.44 82 ARG A C 1
ATOM 635 O O . ARG A 1 82 ? 10.313 -14.859 9.503 1.00 79.44 82 ARG A O 1
ATOM 642 N N . PRO A 1 83 ? 12.025 -13.590 10.166 1.00 69.31 83 PRO A N 1
ATOM 643 C CA . PRO A 1 83 ? 12.441 -14.521 11.220 1.00 69.31 83 PRO A CA 1
ATOM 644 C C . PRO A 1 83 ? 11.335 -14.680 12.278 1.00 69.31 83 PRO A C 1
ATOM 646 O O . PRO A 1 83 ? 10.684 -13.695 12.610 1.00 69.31 83 PRO A O 1
ATOM 649 N N . ASP A 1 84 ? 11.099 -15.908 12.755 1.00 67.12 84 ASP A N 1
ATOM 650 C CA . ASP A 1 84 ? 10.091 -16.253 13.782 1.00 67.12 84 ASP A CA 1
ATOM 651 C C . ASP A 1 84 ? 8.641 -15.824 13.461 1.00 67.12 84 ASP A C 1
ATOM 653 O O . ASP A 1 84 ? 7.793 -15.706 14.343 1.00 67.12 84 ASP A O 1
ATOM 657 N N . SER A 1 85 ? 8.339 -15.611 12.176 1.00 65.88 85 SER A N 1
ATOM 658 C CA . SER A 1 85 ? 7.193 -14.803 11.754 1.00 65.88 85 SER A CA 1
ATOM 659 C C . SER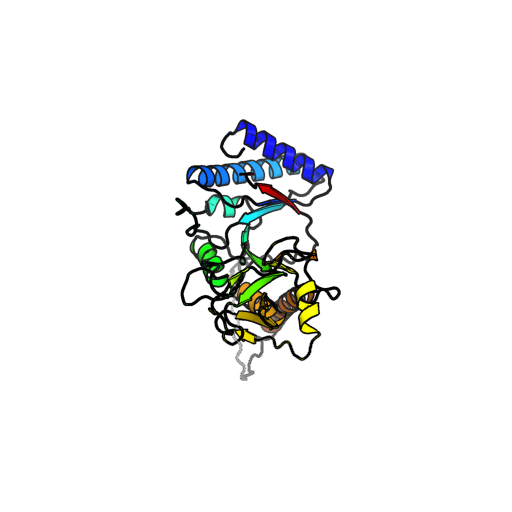 A 1 85 ? 5.925 -15.538 11.372 1.00 65.88 85 SER A C 1
ATOM 661 O O . SER A 1 85 ? 5.034 -14.868 10.878 1.00 65.88 85 SER A O 1
ATOM 663 N N . ASN A 1 86 ? 5.815 -16.848 11.618 1.00 84.25 86 ASN A N 1
ATOM 664 C CA . ASN A 1 86 ? 4.631 -17.657 11.299 1.00 84.25 86 ASN A CA 1
ATOM 665 C C . ASN A 1 86 ? 3.422 -17.243 12.167 1.00 84.25 86 ASN A C 1
ATOM 667 O O . ASN A 1 86 ? 3.027 -17.951 13.094 1.00 84.25 86 ASN A O 1
ATOM 671 N N . LEU A 1 87 ? 2.886 -16.059 11.885 1.00 93.75 87 LEU A N 1
ATOM 672 C CA . LEU A 1 87 ? 1.960 -15.295 12.705 1.00 93.75 87 LEU A CA 1
ATOM 673 C C . LEU A 1 87 ? 0.737 -14.951 11.869 1.00 93.75 87 LEU A C 1
ATOM 675 O O . LEU A 1 87 ? 0.851 -14.473 10.740 1.00 93.75 87 LEU A O 1
ATOM 679 N N . ASN A 1 88 ? -0.434 -15.162 12.459 1.00 96.12 88 ASN A N 1
ATOM 680 C CA . ASN A 1 88 ? -1.706 -14.782 11.866 1.00 96.12 88 ASN A CA 1
ATOM 681 C C . ASN A 1 88 ? -2.214 -13.511 12.534 1.00 96.12 88 ASN A C 1
ATOM 683 O O . ASN A 1 88 ? -2.186 -13.401 13.762 1.00 96.12 88 ASN A O 1
ATOM 687 N N . TYR A 1 89 ? -2.711 -12.581 11.726 1.00 97.81 89 TYR A N 1
ATOM 688 C CA . TYR A 1 89 ? -3.454 -11.438 12.232 1.00 97.81 89 TYR A CA 1
ATOM 689 C C . TYR A 1 89 ? -4.747 -11.890 12.942 1.00 97.81 89 TYR A C 1
ATOM 691 O O . TYR A 1 89 ? -5.368 -12.870 12.516 1.00 97.81 89 TYR A O 1
ATOM 699 N N . PRO A 1 90 ? -5.180 -11.185 14.006 1.00 98.00 90 PRO A N 1
ATOM 700 C CA . PRO A 1 90 ? -6.416 -11.496 14.718 1.00 98.00 90 PRO A CA 1
ATOM 701 C C . PRO A 1 90 ? -7.638 -11.039 13.903 1.00 98.00 90 PRO A C 1
ATOM 703 O O . PRO A 1 90 ? -8.116 -9.916 14.051 1.00 98.00 90 PRO A O 1
ATOM 706 N N . ILE A 1 91 ? -8.124 -11.897 12.997 1.00 98.38 91 ILE A N 1
ATOM 707 C CA . ILE A 1 91 ? -9.189 -11.540 12.041 1.00 98.38 91 ILE A CA 1
ATOM 708 C C . ILE A 1 91 ? -10.467 -11.074 12.731 1.00 98.38 91 ILE A C 1
ATOM 710 O O . ILE A 1 91 ? -11.036 -10.074 12.303 1.00 98.38 91 ILE A O 1
ATOM 714 N N . ASP A 1 92 ? -10.893 -11.747 13.800 1.00 98.31 92 ASP A N 1
ATOM 715 C CA . ASP A 1 92 ? -12.124 -11.386 14.507 1.00 98.31 92 ASP A CA 1
ATOM 716 C C . ASP A 1 92 ? -12.021 -9.984 15.123 1.00 98.31 92 ASP A C 1
ATOM 718 O O . ASP A 1 92 ? -12.926 -9.168 14.958 1.00 98.31 92 ASP A O 1
ATOM 722 N N . ASP A 1 93 ? -10.894 -9.657 15.764 1.00 98.62 93 ASP A N 1
ATOM 723 C CA . ASP A 1 93 ? -10.673 -8.329 16.343 1.00 98.62 93 ASP A CA 1
ATOM 724 C C . ASP A 1 93 ? -10.580 -7.247 15.261 1.00 98.62 93 ASP A C 1
ATOM 726 O O . ASP A 1 93 ? -11.151 -6.168 15.414 1.00 98.62 93 ASP A O 1
ATOM 730 N N . ILE A 1 94 ? -9.912 -7.534 14.140 1.00 98.62 94 ILE A N 1
ATOM 731 C CA . ILE A 1 94 ? -9.845 -6.627 12.985 1.00 98.62 94 ILE A CA 1
ATOM 732 C C . ILE A 1 94 ? -11.248 -6.391 12.418 1.00 98.62 94 ILE A C 1
ATOM 734 O O . ILE A 1 94 ? -11.666 -5.247 12.246 1.00 98.62 94 ILE A O 1
ATOM 738 N N . SER A 1 95 ? -11.993 -7.465 12.158 1.00 98.44 95 SER A N 1
ATOM 739 C CA . SER A 1 95 ? -13.324 -7.409 11.559 1.00 98.44 95 SER A CA 1
ATOM 740 C C . SER A 1 95 ? -14.341 -6.735 12.477 1.00 98.44 95 SER A C 1
ATOM 742 O O . SER A 1 95 ? -15.234 -6.055 11.982 1.00 98.44 95 SER A O 1
ATOM 744 N N . ASN A 1 96 ? -14.229 -6.874 13.797 1.00 98.44 96 ASN A N 1
ATOM 745 C CA . ASN A 1 96 ? -15.179 -6.265 14.729 1.00 98.44 96 ASN A CA 1
ATOM 746 C C . ASN A 1 96 ? -14.869 -4.795 15.028 1.00 98.44 96 ASN A C 1
ATOM 748 O O . ASN A 1 96 ? -15.798 -4.023 15.254 1.00 98.44 96 ASN A O 1
ATOM 752 N N . ASN A 1 97 ? -13.593 -4.395 15.007 1.00 98.81 97 ASN A N 1
ATOM 753 C CA . ASN A 1 97 ? -13.189 -3.084 15.520 1.00 98.81 97 ASN A CA 1
ATOM 754 C C . ASN A 1 97 ? -12.748 -2.091 14.442 1.00 98.81 97 ASN A C 1
ATOM 756 O O . ASN A 1 97 ? -12.909 -0.888 14.642 1.00 98.81 97 ASN A O 1
ATOM 760 N N . LEU A 1 98 ? -12.225 -2.540 13.299 1.00 98.69 98 LEU A N 1
ATOM 761 C CA . LEU A 1 98 ? -11.855 -1.627 12.215 1.00 98.69 98 LEU A CA 1
ATOM 762 C C . LEU A 1 98 ? -13.040 -1.333 11.300 1.00 98.69 98 LEU A C 1
ATOM 764 O O . LEU A 1 98 ? -13.866 -2.209 11.027 1.00 98.69 98 LEU A O 1
ATOM 768 N N . ASP A 1 99 ? -13.078 -0.116 10.766 1.00 98.62 99 ASP A N 1
ATOM 769 C CA . ASP A 1 99 ? -13.923 0.209 9.618 1.00 98.62 99 ASP A CA 1
ATOM 770 C C . ASP A 1 99 ? -13.432 -0.566 8.388 1.00 98.62 99 ASP A C 1
ATOM 772 O O . ASP A 1 99 ? -14.221 -1.243 7.728 1.00 98.62 99 ASP A O 1
ATOM 776 N N . TRP A 1 100 ? -12.116 -0.562 8.144 1.00 98.69 100 TRP A N 1
ATOM 777 C CA . TRP A 1 100 ? -11.452 -1.421 7.159 1.00 98.69 100 TRP A CA 1
ATOM 778 C C . TRP A 1 100 ? -9.945 -1.575 7.419 1.00 98.69 100 TRP A C 1
ATOM 780 O O . TRP A 1 100 ? -9.344 -0.849 8.215 1.00 98.69 100 TRP A O 1
ATOM 790 N N . ALA A 1 101 ? -9.329 -2.520 6.706 1.00 98.62 101 ALA A N 1
ATOM 791 C CA . ALA A 1 101 ? -7.891 -2.753 6.670 1.00 98.62 101 ALA A CA 1
ATOM 792 C C . ALA A 1 101 ? -7.299 -2.400 5.293 1.00 98.62 101 ALA A C 1
ATOM 794 O O . ALA A 1 101 ? -7.793 -2.845 4.254 1.00 98.62 101 ALA A O 1
ATOM 795 N N . ASN A 1 102 ? -6.212 -1.630 5.298 1.00 98.50 102 ASN A N 1
ATOM 796 C CA . ASN A 1 102 ? -5.424 -1.248 4.129 1.00 98.50 102 ASN A CA 1
ATOM 797 C C . ASN A 1 102 ? -4.272 -2.257 3.942 1.00 98.50 102 ASN A C 1
ATOM 799 O O . ASN A 1 102 ? -3.355 -2.304 4.762 1.00 98.50 102 ASN A O 1
ATOM 803 N N . VAL A 1 103 ? -4.276 -3.069 2.878 1.00 97.94 103 VAL A N 1
ATOM 804 C CA . VAL A 1 103 ? -3.213 -4.066 2.633 1.00 97.94 103 VAL A CA 1
ATOM 805 C C . VAL A 1 103 ? -2.095 -3.528 1.742 1.00 97.94 103 VAL A C 1
ATOM 807 O O . VAL A 1 103 ? -2.327 -3.037 0.637 1.00 97.94 103 VAL A O 1
ATOM 810 N N . LEU A 1 104 ? -0.848 -3.662 2.204 1.00 96.69 104 LEU A N 1
ATOM 811 C CA . LEU A 1 104 ? 0.351 -3.208 1.489 1.00 96.69 104 LEU A CA 1
ATOM 812 C C . LEU A 1 104 ? 0.753 -4.167 0.355 1.00 96.69 104 LEU A C 1
ATOM 814 O O . LEU A 1 104 ? 1.715 -4.918 0.475 1.00 96.69 104 LEU A O 1
ATOM 818 N N . THR A 1 105 ? 0.046 -4.136 -0.773 1.00 97.00 105 THR A N 1
ATOM 819 C CA . THR A 1 105 ? 0.267 -5.024 -1.935 1.00 97.00 105 THR A CA 1
ATOM 820 C C . THR A 1 105 ? 1.428 -4.606 -2.856 1.00 97.00 105 THR A C 1
ATOM 822 O O . THR A 1 105 ? 1.391 -4.800 -4.069 1.00 97.00 105 THR A O 1
ATOM 825 N N . PHE A 1 106 ? 2.483 -4.037 -2.276 1.00 95.62 106 PHE A N 1
ATOM 826 C CA . PHE A 1 106 ? 3.707 -3.594 -2.949 1.00 95.62 106 PHE A CA 1
ATOM 827 C C . PHE A 1 106 ? 4.922 -3.800 -2.037 1.00 95.62 106 PHE A C 1
ATOM 829 O O . PHE A 1 106 ? 4.785 -4.051 -0.840 1.00 95.62 106 PHE A O 1
ATOM 836 N N . GLY A 1 107 ? 6.135 -3.721 -2.586 1.00 92.12 107 GLY A N 1
ATOM 837 C CA . GLY A 1 107 ? 7.337 -4.116 -1.852 1.00 92.12 107 GLY A CA 1
ATOM 838 C C . GLY A 1 107 ? 7.522 -5.633 -1.729 1.00 92.12 107 GLY A C 1
ATOM 839 O O . GLY A 1 107 ? 8.293 -6.079 -0.877 1.00 92.12 107 GLY A O 1
ATOM 840 N N . LEU A 1 108 ? 6.834 -6.424 -2.556 1.00 91.25 108 LEU A N 1
ATOM 841 C CA . LEU A 1 108 ? 6.676 -7.875 -2.426 1.00 91.25 108 LEU A CA 1
ATOM 842 C C . LEU A 1 108 ? 7.860 -8.633 -3.040 1.00 91.25 108 LEU A C 1
ATOM 844 O O . LEU A 1 108 ? 7.760 -9.268 -4.087 1.00 91.25 108 LEU A O 1
ATOM 848 N N . ARG A 1 109 ? 9.032 -8.543 -2.405 1.00 77.75 109 ARG A N 1
ATOM 849 C CA . ARG A 1 109 ? 10.291 -9.007 -3.001 1.00 77.75 109 ARG A CA 1
ATOM 850 C C . ARG A 1 109 ? 11.042 -10.049 -2.189 1.00 77.75 109 ARG A C 1
ATOM 852 O O . ARG A 1 109 ? 11.441 -9.803 -1.059 1.00 77.75 109 ARG A O 1
ATOM 859 N N . LYS A 1 110 ? 11.422 -11.140 -2.864 1.00 68.69 110 LYS A N 1
ATOM 860 C CA . LYS A 1 110 ? 12.208 -12.235 -2.271 1.00 68.69 110 LYS A CA 1
ATOM 861 C C . LYS A 1 110 ? 13.735 -12.050 -2.321 1.00 68.69 110 LYS A C 1
ATOM 863 O O . LYS A 1 110 ? 14.425 -12.471 -1.401 1.00 68.69 110 LYS A O 1
ATOM 868 N N . ASN A 1 111 ? 14.302 -11.486 -3.398 1.00 71.88 111 ASN A N 1
ATOM 869 C CA . ASN A 1 111 ? 15.764 -11.467 -3.620 1.00 71.88 111 ASN A CA 1
ATOM 870 C C . ASN A 1 111 ? 16.241 -10.205 -4.353 1.00 71.88 111 ASN A C 1
ATOM 872 O O . ASN A 1 111 ? 15.719 -9.876 -5.409 1.00 71.88 111 ASN A O 1
ATOM 876 N N . SER A 1 112 ? 17.230 -9.473 -3.827 1.00 77.69 112 SER A N 1
ATOM 877 C CA . SER A 1 112 ? 17.790 -8.224 -4.403 1.00 77.69 112 SER A CA 1
ATOM 878 C C . SER A 1 112 ? 18.801 -8.404 -5.525 1.00 77.69 112 SER A C 1
ATOM 880 O O . SER A 1 112 ? 19.126 -7.426 -6.193 1.00 77.69 112 SER A O 1
ATOM 882 N N . ASN A 1 113 ? 19.232 -9.633 -5.790 1.00 91.19 113 ASN A N 1
ATOM 883 C CA . ASN A 1 113 ? 20.249 -9.922 -6.799 1.00 91.19 113 ASN A CA 1
ATOM 884 C C . ASN A 1 113 ? 19.686 -10.109 -8.215 1.00 91.19 113 ASN A C 1
ATOM 886 O O . ASN A 1 113 ? 20.457 -10.363 -9.141 1.00 91.19 113 ASN A O 1
ATOM 890 N N . VAL A 1 114 ? 18.368 -10.001 -8.396 1.00 94.81 114 VAL A N 1
ATOM 891 C CA . VAL A 1 114 ? 17.698 -10.071 -9.701 1.00 94.81 114 VAL A CA 1
ATOM 892 C C . VAL A 1 114 ? 16.629 -8.986 -9.830 1.00 94.81 114 VAL A C 1
ATOM 894 O O . VAL A 1 114 ? 16.040 -8.572 -8.826 1.00 94.81 114 VAL A O 1
ATOM 897 N N . THR A 1 115 ? 16.384 -8.540 -11.061 1.00 95.38 115 THR A N 1
ATOM 898 C CA . THR A 1 115 ? 15.246 -7.677 -11.404 1.00 95.38 115 THR A CA 1
ATOM 899 C C . THR A 1 115 ? 13.936 -8.437 -11.219 1.00 95.38 115 THR A C 1
ATOM 901 O O . THR A 1 115 ? 13.859 -9.641 -11.464 1.00 95.38 115 THR A O 1
ATOM 904 N N . THR A 1 116 ? 12.897 -7.753 -10.754 1.00 94.62 116 THR A N 1
ATOM 905 C CA . THR A 1 116 ? 11.587 -8.353 -10.467 1.00 94.62 116 THR A CA 1
ATOM 906 C C . THR A 1 116 ? 10.537 -7.260 -10.365 1.00 94.62 116 THR A C 1
ATOM 908 O O . THR A 1 116 ? 10.876 -6.116 -10.051 1.00 94.62 116 THR A O 1
ATOM 911 N N . ALA A 1 117 ? 9.277 -7.628 -10.587 1.00 94.62 117 ALA A N 1
ATOM 912 C CA . ALA A 1 117 ? 8.149 -6.781 -10.240 1.00 94.62 117 ALA A CA 1
ATOM 913 C C . ALA A 1 117 ? 8.145 -6.501 -8.730 1.00 94.62 117 ALA A C 1
ATOM 915 O O . ALA A 1 117 ? 8.445 -7.398 -7.937 1.00 94.62 117 ALA A O 1
ATOM 916 N N . ASP A 1 118 ? 7.852 -5.258 -8.342 1.00 93.12 118 ASP A N 1
ATOM 917 C CA . ASP A 1 118 ? 7.752 -4.878 -6.926 1.00 93.12 118 ASP A CA 1
ATOM 918 C C . ASP A 1 118 ? 6.348 -5.067 -6.343 1.00 93.12 118 ASP A C 1
ATOM 920 O O . ASP A 1 118 ? 6.186 -5.369 -5.161 1.00 93.12 118 ASP A O 1
ATOM 924 N N . ALA A 1 119 ? 5.337 -4.885 -7.184 1.00 96.69 119 ALA A N 1
ATOM 925 C CA . ALA A 1 119 ? 3.935 -5.013 -6.830 1.00 96.69 119 ALA A CA 1
ATOM 926 C C . ALA A 1 119 ? 3.211 -5.897 -7.855 1.00 96.69 119 ALA A C 1
ATOM 928 O O . ALA A 1 119 ? 2.277 -5.433 -8.499 1.00 96.69 119 ALA A O 1
ATOM 929 N N . PRO A 1 120 ? 3.650 -7.143 -8.089 1.00 97.19 120 PRO A N 1
ATOM 930 C CA . PRO A 1 120 ? 2.974 -7.999 -9.056 1.00 97.19 120 PRO A CA 1
ATOM 931 C C . PRO A 1 120 ? 1.526 -8.264 -8.616 1.00 97.19 120 PRO A C 1
ATOM 933 O O . PRO A 1 120 ? 1.272 -8.586 -7.450 1.00 97.19 120 PRO A O 1
ATOM 936 N N . LEU A 1 121 ? 0.571 -8.171 -9.545 1.00 98.31 121 LEU A N 1
ATOM 937 C CA . LEU A 1 121 ? -0.795 -8.634 -9.289 1.00 98.31 121 LEU A CA 1
ATOM 938 C C . LEU A 1 121 ? -0.815 -10.153 -9.106 1.00 98.31 121 LEU A C 1
ATOM 940 O O . LEU A 1 121 ? -1.462 -10.655 -8.187 1.00 98.31 121 LEU A O 1
ATOM 944 N N . TYR A 1 122 ? -0.054 -10.871 -9.934 1.00 97.75 122 TYR A N 1
ATOM 945 C CA . TYR A 1 122 ? 0.055 -12.329 -9.910 1.00 97.75 122 TYR A CA 1
ATOM 946 C C . TYR A 1 122 ? 1.513 -12.783 -9.812 1.00 97.75 122 TYR A C 1
ATOM 948 O O . TYR A 1 122 ? 2.407 -12.205 -10.422 1.00 97.75 122 TYR A O 1
ATOM 956 N N . ASP A 1 123 ? 1.754 -13.872 -9.086 1.00 94.25 123 ASP A N 1
ATOM 957 C CA . ASP A 1 123 ? 3.036 -14.577 -9.095 1.00 94.25 123 ASP A CA 1
ATOM 958 C C . ASP A 1 123 ? 2.778 -16.086 -9.107 1.00 94.25 123 ASP A C 1
ATOM 960 O O . ASP A 1 123 ? 2.153 -16.636 -8.206 1.00 94.25 123 ASP A O 1
ATOM 964 N N . LYS A 1 124 ? 3.244 -16.768 -10.158 1.00 89.75 124 LYS A N 1
ATOM 965 C CA . LYS A 1 124 ? 3.062 -18.220 -10.326 1.00 89.75 124 LYS A CA 1
ATOM 966 C C . LYS A 1 124 ? 4.080 -19.048 -9.548 1.00 89.75 124 LYS A C 1
ATOM 968 O O . LYS A 1 124 ? 3.905 -20.257 -9.416 1.00 89.75 124 LYS A O 1
ATOM 973 N N . PHE A 1 125 ? 5.172 -18.434 -9.105 1.00 89.56 125 PHE A N 1
ATOM 974 C CA . PHE A 1 125 ? 6.325 -19.131 -8.539 1.00 89.56 125 PHE A CA 1
ATOM 975 C C . PHE A 1 125 ? 6.479 -18.892 -7.037 1.00 89.56 125 PHE A C 1
ATOM 977 O O . PHE A 1 125 ? 7.340 -19.510 -6.402 1.00 89.56 125 PHE A O 1
ATOM 984 N N . SER A 1 126 ? 5.680 -17.994 -6.459 1.00 91.38 126 SER A N 1
ATOM 985 C CA . SER A 1 126 ? 5.695 -17.694 -5.033 1.00 91.38 126 SER A CA 1
ATOM 986 C C . SER A 1 126 ? 4.365 -17.106 -4.551 1.00 91.38 126 SER A C 1
ATOM 988 O O . SER A 1 126 ? 3.423 -16.955 -5.318 1.00 91.38 126 SER A O 1
ATOM 990 N N . HIS A 1 127 ? 4.293 -16.779 -3.261 1.00 93.75 127 HIS A N 1
ATOM 991 C CA . HIS A 1 127 ? 3.134 -16.135 -2.640 1.00 93.75 127 HIS A CA 1
ATOM 992 C C . HIS A 1 127 ? 3.230 -14.598 -2.628 1.00 93.75 127 HIS A C 1
ATOM 994 O O . HIS A 1 127 ? 2.346 -13.931 -2.103 1.00 93.75 127 HIS A O 1
ATOM 1000 N N . PHE A 1 128 ? 4.293 -14.008 -3.182 1.00 94.62 128 PHE A N 1
ATOM 1001 C CA . PHE A 1 128 ? 4.534 -12.562 -3.159 1.00 94.62 128 PHE A CA 1
ATOM 1002 C C . PHE A 1 128 ? 3.770 -11.838 -4.274 1.00 94.62 128 PHE A C 1
ATOM 1004 O O . PHE A 1 128 ? 4.371 -11.314 -5.206 1.00 94.62 128 PHE A O 1
ATOM 1011 N N . SER A 1 129 ? 2.439 -11.811 -4.185 1.00 97.19 129 SER A N 1
ATOM 1012 C CA . SER A 1 129 ? 1.580 -11.077 -5.122 1.00 97.19 129 SER A CA 1
ATOM 1013 C C . SER A 1 129 ? 0.361 -10.462 -4.444 1.00 97.19 129 SER A C 1
ATOM 1015 O O . SER A 1 129 ? -0.084 -10.929 -3.391 1.00 97.19 129 SER A O 1
ATOM 1017 N N . ALA A 1 130 ? -0.194 -9.417 -5.063 1.00 98.19 130 ALA A N 1
ATOM 1018 C CA . ALA A 1 130 ? -1.398 -8.760 -4.568 1.00 98.19 130 ALA A CA 1
ATOM 1019 C C . ALA A 1 130 ? -2.591 -9.726 -4.522 1.00 98.19 130 ALA A C 1
ATOM 1021 O O . ALA A 1 130 ? -3.320 -9.754 -3.533 1.00 98.19 130 ALA A O 1
ATOM 1022 N N . SER A 1 131 ? -2.752 -10.564 -5.552 1.00 98.38 131 SER A N 1
ATOM 1023 C CA . SER A 1 131 ? -3.849 -11.532 -5.611 1.00 98.38 131 SER A CA 1
ATOM 1024 C C . SER A 1 131 ? -3.785 -12.573 -4.497 1.00 98.38 131 SER A C 1
ATOM 1026 O O . SER A 1 131 ? -4.790 -12.794 -3.825 1.00 98.38 131 SER A O 1
ATOM 1028 N N . TYR A 1 132 ? -2.603 -13.148 -4.235 1.00 98.19 132 TYR A N 1
ATOM 1029 C CA . TYR A 1 132 ? -2.410 -14.053 -3.100 1.00 98.19 132 TYR A CA 1
ATOM 1030 C C . TYR A 1 132 ? -2.781 -13.368 -1.783 1.00 98.19 132 TYR A C 1
ATOM 1032 O O . TYR A 1 132 ? -3.509 -13.937 -0.978 1.00 98.19 132 TYR A O 1
ATOM 1040 N N . GLY A 1 133 ? -2.303 -12.138 -1.575 1.00 98.00 133 GLY A N 1
ATOM 1041 C CA . GLY A 1 133 ? -2.584 -11.365 -0.368 1.00 98.00 133 GLY A CA 1
ATOM 1042 C C . GLY A 1 133 ? -4.072 -11.131 -0.130 1.00 98.00 133 GLY A C 1
ATOM 1043 O O . GLY A 1 133 ? -4.579 -11.415 0.953 1.00 98.00 133 GLY A O 1
ATOM 1044 N N . VAL A 1 134 ? -4.786 -10.678 -1.164 1.00 98.62 134 VAL A N 1
ATOM 1045 C CA . VAL A 1 134 ? -6.238 -10.469 -1.100 1.00 98.62 134 VAL A CA 1
ATOM 1046 C C . VAL A 1 134 ? -6.957 -11.772 -0.757 1.00 98.62 134 VAL A C 1
ATOM 1048 O O . VAL A 1 134 ? -7.727 -11.796 0.197 1.00 98.62 134 VAL A O 1
ATOM 1051 N N . VAL A 1 135 ? -6.671 -12.864 -1.473 1.00 98.56 135 VAL A N 1
ATOM 1052 C CA . VAL A 1 135 ? -7.292 -14.173 -1.203 1.00 98.56 135 VAL A CA 1
ATOM 1053 C C . VAL A 1 135 ? -6.992 -14.641 0.221 1.00 98.56 135 VAL A C 1
ATOM 1055 O O . VAL A 1 135 ? -7.899 -15.073 0.917 1.00 98.56 135 VAL A O 1
ATOM 1058 N N . SER A 1 136 ? -5.755 -14.467 0.687 1.00 98.50 136 SER A N 1
ATOM 1059 C CA . SER A 1 136 ? -5.316 -14.811 2.043 1.00 98.50 136 SER A CA 1
ATOM 1060 C C . SER A 1 136 ? -6.171 -14.135 3.128 1.00 98.50 136 SER A C 1
ATOM 1062 O O . SER A 1 136 ? -6.636 -14.788 4.060 1.00 98.50 136 SER A O 1
ATOM 1064 N N . TRP A 1 137 ? -6.461 -12.837 2.987 1.00 98.75 137 TRP A N 1
ATOM 1065 C CA . TRP A 1 137 ? -7.339 -12.111 3.916 1.00 98.75 137 TRP A CA 1
ATOM 1066 C C . TRP A 1 137 ? -8.805 -12.552 3.848 1.00 98.75 137 TRP A C 1
ATOM 1068 O O . TRP A 1 137 ? -9.450 -12.677 4.891 1.00 98.75 137 TRP A O 1
ATOM 1078 N N . LEU A 1 138 ? -9.322 -12.800 2.643 1.00 98.62 138 LEU A N 1
ATOM 1079 C CA . LEU A 1 138 ? -10.705 -13.236 2.446 1.00 98.62 138 LEU A CA 1
ATOM 1080 C C . LEU A 1 138 ? -10.939 -14.655 2.987 1.00 98.62 138 LEU A C 1
ATOM 1082 O O . LEU A 1 138 ? -11.906 -14.879 3.712 1.00 98.62 138 LEU A O 1
ATOM 1086 N N . ASP A 1 139 ? -10.032 -15.590 2.701 1.00 98.44 139 ASP A N 1
ATOM 1087 C CA . ASP A 1 139 ? -10.095 -16.978 3.179 1.00 98.44 139 ASP A CA 1
ATOM 1088 C C . ASP A 1 139 ? -9.967 -17.064 4.705 1.00 98.44 139 ASP A C 1
ATOM 1090 O O . ASP A 1 139 ? -10.528 -17.963 5.334 1.00 98.44 139 ASP A O 1
ATOM 1094 N N . ALA A 1 140 ? -9.267 -16.107 5.319 1.00 98.31 140 ALA A N 1
ATOM 1095 C CA . ALA A 1 140 ? -9.166 -15.995 6.768 1.00 98.31 140 ALA A CA 1
ATOM 1096 C C . ALA A 1 140 ? -10.448 -15.459 7.435 1.00 98.31 140 ALA A C 1
ATOM 1098 O O . ALA A 1 140 ? -10.549 -15.502 8.659 1.00 98.31 140 ALA A O 1
ATOM 1099 N N . GLY A 1 141 ? -11.425 -14.986 6.652 1.00 98.31 141 GLY A N 1
ATOM 1100 C CA . GLY A 1 141 ? -12.748 -14.577 7.125 1.00 98.31 141 GLY A CA 1
ATOM 1101 C C . GLY A 1 141 ? -12.987 -13.068 7.182 1.00 98.31 141 GLY A C 1
ATOM 1102 O O . GLY A 1 141 ? -14.059 -12.658 7.628 1.00 98.31 141 GLY A O 1
ATOM 1103 N N . LEU A 1 142 ? -12.047 -12.228 6.726 1.00 98.62 142 LEU A N 1
ATOM 1104 C CA . LEU A 1 142 ? -12.286 -10.786 6.663 1.00 98.62 142 LEU A CA 1
ATOM 1105 C C . LEU A 1 142 ? -13.306 -10.480 5.547 1.00 98.62 142 LEU A C 1
ATOM 1107 O O . LEU A 1 142 ? -13.076 -10.862 4.396 1.00 98.62 142 LEU A O 1
ATOM 1111 N N . PRO A 1 143 ? -14.418 -9.776 5.831 1.00 98.38 143 PRO A N 1
ATOM 1112 C CA . PRO A 1 143 ? -15.388 -9.433 4.799 1.00 98.38 143 PRO A CA 1
ATOM 1113 C C . PRO A 1 143 ? -14.754 -8.587 3.678 1.00 98.38 143 PRO A C 1
ATOM 1115 O O . PRO A 1 143 ? -14.023 -7.642 3.983 1.00 98.38 143 PRO A O 1
ATOM 1118 N N . PRO A 1 144 ? -15.076 -8.831 2.390 1.00 97.81 144 PRO A N 1
ATOM 1119 C CA . PRO A 1 144 ? -14.550 -8.033 1.276 1.00 97.81 144 PRO A CA 1
ATOM 1120 C C . PRO A 1 144 ? -14.788 -6.523 1.431 1.00 97.81 144 PRO A C 1
ATOM 1122 O O . PRO A 1 144 ? -13.908 -5.715 1.139 1.00 97.81 144 PRO A O 1
ATOM 1125 N N . CYS A 1 145 ? -15.936 -6.138 1.998 1.00 97.25 145 CYS A N 1
ATOM 1126 C CA . CYS A 1 145 ? -16.291 -4.749 2.295 1.00 97.25 145 CYS A CA 1
ATOM 1127 C C . CYS A 1 145 ? -15.484 -4.106 3.439 1.00 97.25 145 CYS A C 1
ATOM 1129 O O . CYS A 1 145 ? -15.732 -2.951 3.763 1.00 97.25 145 CYS A O 1
ATOM 1131 N N . LYS A 1 146 ? -14.527 -4.820 4.042 1.00 98.44 146 LYS A N 1
ATOM 1132 C CA . LYS A 1 146 ? -13.567 -4.298 5.026 1.00 98.44 146 LYS A CA 1
ATOM 1133 C C . LYS A 1 146 ? -12.119 -4.355 4.541 1.00 98.44 146 LYS A C 1
ATOM 1135 O O . LYS A 1 146 ? -11.208 -4.110 5.327 1.00 98.44 146 LYS A O 1
ATOM 1140 N N . LEU A 1 147 ? -11.882 -4.686 3.274 1.00 98.56 147 LEU A N 1
ATOM 1141 C CA . LEU A 1 147 ? -10.541 -4.848 2.720 1.00 98.56 147 LEU A CA 1
ATOM 1142 C C . LEU A 1 147 ? -10.278 -3.811 1.623 1.00 98.56 147 LEU A C 1
ATOM 1144 O O . LEU A 1 147 ? -11.064 -3.683 0.686 1.00 98.56 147 LEU A O 1
ATOM 1148 N N . VAL A 1 148 ? -9.164 -3.087 1.734 1.00 98.69 148 VAL A N 1
ATOM 1149 C CA . VAL A 1 148 ? -8.746 -2.027 0.803 1.00 98.69 148 VAL A CA 1
ATOM 1150 C C . VAL A 1 148 ? -7.350 -2.333 0.265 1.00 98.69 148 VAL A C 1
ATOM 1152 O O . VAL A 1 148 ? -6.412 -2.537 1.034 1.00 98.69 148 VAL A O 1
ATOM 1155 N N . MET A 1 149 ? -7.192 -2.352 -1.061 1.00 98.38 149 MET A N 1
ATOM 1156 C CA . MET A 1 149 ? -5.939 -2.744 -1.721 1.00 98.38 149 MET A CA 1
ATOM 1157 C C . MET A 1 149 ? -4.997 -1.555 -1.976 1.00 98.38 149 MET A C 1
ATOM 1159 O O . MET A 1 149 ? -5.412 -0.522 -2.497 1.00 98.38 149 MET A O 1
ATOM 1163 N N . GLY A 1 150 ? -3.710 -1.699 -1.657 1.00 98.00 150 GLY A N 1
ATOM 1164 C CA . GLY A 1 150 ? -2.703 -0.662 -1.892 1.00 98.00 150 GLY A CA 1
ATOM 1165 C C . GLY A 1 150 ? -2.115 -0.668 -3.303 1.00 98.00 150 GLY A C 1
ATOM 1166 O O . GLY A 1 150 ? -1.603 -1.682 -3.777 1.00 98.00 150 GLY A O 1
ATOM 1167 N N . ILE A 1 151 ? -2.094 0.488 -3.962 1.00 98.12 151 ILE A N 1
ATOM 1168 C CA . ILE A 1 151 ? -1.483 0.661 -5.286 1.00 98.12 151 ILE A CA 1
ATOM 1169 C C . ILE A 1 151 ? -0.288 1.622 -5.167 1.00 98.12 151 ILE A C 1
ATOM 1171 O O . ILE A 1 151 ? -0.454 2.753 -4.695 1.00 98.12 151 ILE A O 1
ATOM 1175 N N . PRO A 1 152 ? 0.931 1.201 -5.551 1.00 97.62 152 PRO A N 1
ATOM 1176 C CA . PRO A 1 152 ? 2.104 2.057 -5.480 1.00 97.62 152 PRO A CA 1
ATOM 1177 C C . PRO A 1 152 ? 2.103 3.096 -6.604 1.00 97.62 152 PRO A C 1
ATOM 1179 O O . PRO A 1 152 ? 1.863 2.794 -7.767 1.00 97.62 152 PRO A O 1
ATOM 1182 N N . LEU A 1 153 ? 2.476 4.324 -6.260 1.00 98.12 153 LEU A N 1
ATOM 1183 C CA . LEU A 1 153 ? 2.766 5.410 -7.202 1.00 98.12 153 LEU A CA 1
ATOM 1184 C C . LEU A 1 153 ? 4.280 5.582 -7.400 1.00 98.12 153 LEU A C 1
ATOM 1186 O O . LEU A 1 153 ? 4.787 6.671 -7.659 1.00 98.12 153 LEU A O 1
ATOM 1190 N N . PHE A 1 154 ? 5.026 4.498 -7.216 1.00 97.75 154 PHE A N 1
ATOM 1191 C CA . PHE A 1 154 ? 6.468 4.426 -7.394 1.00 97.75 154 PHE A CA 1
ATOM 1192 C C . PHE A 1 154 ? 6.841 3.121 -8.085 1.00 97.75 154 PHE A C 1
ATOM 1194 O O . PHE A 1 154 ? 6.080 2.157 -8.100 1.00 97.75 154 PHE A O 1
ATOM 1201 N N . GLY A 1 155 ? 8.053 3.091 -8.619 1.00 97.12 155 GLY A N 1
ATOM 1202 C CA . GLY A 1 155 ? 8.711 1.877 -9.057 1.00 97.12 155 GLY A CA 1
ATOM 1203 C C . GLY A 1 155 ? 9.926 1.541 -8.208 1.00 97.12 155 GLY A C 1
ATOM 1204 O O . GLY A 1 155 ? 10.440 2.360 -7.435 1.00 97.12 155 GLY A O 1
ATOM 1205 N N . ARG A 1 156 ? 10.445 0.334 -8.413 1.00 96.38 156 ARG A N 1
ATOM 1206 C CA . ARG A 1 156 ? 11.776 -0.048 -7.951 1.00 96.38 156 ARG A CA 1
ATOM 1207 C C . ARG A 1 156 ? 12.771 -0.086 -9.083 1.00 96.38 156 ARG A C 1
ATOM 1209 O O . ARG A 1 156 ? 12.439 -0.458 -10.203 1.00 96.38 156 ARG A O 1
ATOM 1216 N N . SER A 1 157 ? 14.009 0.262 -8.758 1.00 96.62 157 SER A N 1
ATOM 1217 C CA . SER A 1 157 ? 15.101 0.334 -9.714 1.00 96.62 157 SER A CA 1
ATOM 1218 C C . SER A 1 157 ? 16.315 -0.495 -9.307 1.00 96.62 157 SER A C 1
ATOM 1220 O O . SER A 1 157 ? 16.617 -0.679 -8.124 1.00 96.62 157 SER A O 1
ATOM 1222 N N . TRP A 1 158 ? 17.034 -0.978 -10.318 1.00 97.06 158 TRP A N 1
ATOM 1223 C CA . TRP A 1 158 ? 18.255 -1.771 -10.216 1.00 97.06 158 TRP A CA 1
ATOM 1224 C C . TRP A 1 158 ? 19.268 -1.331 -11.263 1.00 97.06 158 TRP A C 1
ATOM 1226 O O . TRP A 1 158 ? 18.900 -0.837 -12.325 1.00 97.06 158 TRP A O 1
ATOM 1236 N N . PHE A 1 159 ? 20.540 -1.598 -10.986 1.00 97.69 159 PHE A N 1
ATOM 1237 C CA . PHE A 1 159 ? 21.571 -1.639 -12.013 1.00 97.69 159 PHE A CA 1
ATOM 1238 C C . PHE A 1 159 ? 21.792 -3.078 -12.469 1.00 97.69 159 PHE A C 1
ATOM 1240 O O . PHE A 1 159 ? 22.066 -3.958 -11.652 1.00 97.69 159 PHE A O 1
ATOM 1247 N N . LEU A 1 160 ? 21.689 -3.329 -13.770 1.00 98.00 160 LEU A N 1
ATOM 1248 C CA . LEU A 1 160 ? 21.933 -4.628 -14.390 1.00 98.00 160 LEU A CA 1
ATOM 1249 C C . LEU A 1 160 ? 23.420 -4.991 -14.327 1.00 98.00 160 LEU A C 1
ATOM 1251 O O . LEU A 1 160 ? 24.287 -4.164 -14.601 1.00 98.00 160 LEU A O 1
ATOM 1255 N N . ARG A 1 161 ? 23.738 -6.266 -14.059 1.00 97.06 161 ARG A N 1
ATOM 1256 C CA . ARG A 1 161 ? 25.121 -6.771 -14.209 1.00 97.06 161 ARG A CA 1
ATOM 1257 C C . ARG A 1 161 ? 25.558 -6.832 -15.667 1.00 97.06 161 ARG A C 1
ATOM 1259 O O . ARG A 1 161 ? 26.744 -6.736 -15.961 1.00 97.06 161 ARG A O 1
ATOM 1266 N N . ASN A 1 162 ? 24.611 -7.070 -16.570 1.00 96.19 162 ASN A N 1
ATOM 1267 C CA . ASN A 1 162 ? 24.853 -7.160 -18.000 1.00 96.19 162 ASN A CA 1
ATOM 1268 C C . ASN A 1 162 ? 23.692 -6.497 -18.741 1.00 96.19 162 ASN A C 1
ATOM 1270 O O . ASN A 1 162 ? 22.576 -7.005 -18.702 1.00 96.19 162 ASN A O 1
ATOM 1274 N N . LYS A 1 163 ? 23.977 -5.404 -19.455 1.00 95.19 163 LYS A N 1
ATOM 1275 C CA . LYS A 1 163 ? 22.983 -4.620 -20.203 1.00 95.19 163 LYS A CA 1
ATOM 1276 C C . LYS A 1 163 ? 22.262 -5.424 -21.282 1.00 95.19 163 LYS A C 1
ATOM 1278 O O . LYS A 1 163 ? 21.138 -5.091 -21.610 1.00 95.19 163 LYS A O 1
ATOM 1283 N N . SER A 1 164 ? 22.866 -6.493 -21.805 1.00 95.81 164 SER A N 1
ATOM 1284 C CA . SER A 1 164 ? 22.232 -7.399 -22.775 1.00 95.81 164 SER A CA 1
ATOM 1285 C C . SER A 1 164 ? 21.254 -8.392 -22.131 1.00 95.81 164 SER A C 1
ATOM 1287 O O . SER A 1 164 ? 20.578 -9.127 -22.842 1.00 95.81 164 SER A O 1
ATOM 1289 N N . LYS A 1 165 ? 21.186 -8.455 -20.794 1.00 96.75 165 LYS A N 1
ATOM 1290 C CA . LYS A 1 165 ? 20.205 -9.239 -20.034 1.00 96.75 165 LYS A CA 1
ATOM 1291 C C . LYS A 1 165 ? 19.344 -8.271 -19.230 1.00 96.75 165 LYS A C 1
ATOM 1293 O O . LYS A 1 165 ? 19.726 -7.879 -18.137 1.00 96.75 165 LYS A O 1
ATOM 1298 N N . HIS A 1 166 ? 18.202 -7.892 -19.787 1.00 96.00 166 HIS A N 1
ATOM 1299 C CA . HIS A 1 166 ? 17.367 -6.796 -19.280 1.00 96.00 166 HIS A CA 1
ATOM 1300 C C . HIS A 1 166 ? 15.882 -7.183 -19.130 1.00 96.00 166 HIS A C 1
ATOM 1302 O O . HIS A 1 166 ? 15.012 -6.319 -19.055 1.00 96.00 166 HIS A O 1
ATOM 1308 N N . GLY A 1 167 ? 15.571 -8.482 -19.123 1.00 95.44 167 GLY A N 1
ATOM 1309 C CA . GLY A 1 167 ? 14.230 -8.981 -18.801 1.00 95.44 167 GLY A CA 1
ATOM 1310 C C . GLY A 1 167 ? 13.984 -9.077 -17.293 1.00 95.44 167 GLY A C 1
ATOM 1311 O O . GLY A 1 167 ? 14.884 -8.829 -16.486 1.00 95.44 167 GLY A O 1
ATOM 1312 N N . LEU A 1 168 ? 12.776 -9.494 -16.914 1.00 93.19 168 LEU A N 1
ATOM 1313 C CA . LEU A 1 168 ? 12.481 -9.943 -15.551 1.00 93.19 168 LEU A CA 1
ATOM 1314 C C . LEU A 1 168 ? 13.398 -11.114 -15.153 1.00 93.19 168 LEU A C 1
ATOM 1316 O O . LEU A 1 168 ? 13.703 -11.987 -15.966 1.00 93.19 168 LEU A O 1
ATOM 1320 N N . GLY A 1 169 ? 13.872 -11.118 -13.906 1.00 93.88 169 GLY A N 1
ATOM 1321 C CA . GLY A 1 169 ? 14.823 -12.109 -13.396 1.00 93.88 169 GLY A CA 1
ATOM 1322 C C . GLY A 1 169 ? 16.271 -11.899 -13.855 1.00 93.88 169 GLY A C 1
ATOM 1323 O O . GLY A 1 169 ? 17.136 -12.729 -13.563 1.00 93.88 169 GLY A O 1
ATOM 1324 N N . ALA A 1 170 ? 16.573 -10.807 -14.564 1.00 96.44 170 ALA A N 1
ATOM 1325 C CA . ALA A 1 170 ? 17.932 -10.496 -14.981 1.00 96.44 170 ALA A CA 1
ATOM 1326 C C . ALA A 1 170 ? 18.843 -10.232 -13.768 1.00 96.44 170 ALA A C 1
ATOM 1328 O O . ALA A 1 170 ? 18.420 -9.582 -12.811 1.00 96.44 170 ALA A O 1
ATOM 1329 N N . PRO A 1 171 ? 20.114 -10.683 -13.788 1.00 96.81 171 PRO A N 1
ATOM 1330 C CA . PRO A 1 171 ? 21.034 -10.439 -12.683 1.00 96.81 171 PRO A CA 1
ATOM 1331 C C . PRO A 1 171 ? 21.267 -8.943 -12.430 1.00 96.81 171 PRO A C 1
ATOM 1333 O O . PRO A 1 171 ? 21.748 -8.221 -13.307 1.00 96.81 171 PRO A O 1
ATOM 1336 N N . ALA A 1 172 ? 21.008 -8.508 -11.199 1.00 96.50 172 ALA A N 1
ATOM 1337 C CA . ALA A 1 172 ? 21.237 -7.152 -10.722 1.00 96.50 172 ALA A CA 1
ATOM 1338 C C . ALA A 1 172 ? 22.582 -7.046 -9.981 1.00 96.50 172 ALA A C 1
ATOM 1340 O O . ALA A 1 172 ? 23.014 -7.952 -9.258 1.00 96.50 172 ALA A O 1
ATOM 1341 N N . ALA A 1 173 ? 23.296 -5.952 -10.228 1.00 96.12 173 ALA A N 1
ATOM 1342 C CA . ALA A 1 173 ? 24.552 -5.603 -9.575 1.00 96.12 173 ALA A CA 1
ATOM 1343 C C . ALA A 1 173 ? 24.290 -4.901 -8.240 1.00 96.12 173 ALA A C 1
ATOM 1345 O O . ALA A 1 173 ? 24.961 -5.186 -7.252 1.00 96.12 173 ALA A O 1
ATOM 1346 N N . ALA A 1 174 ? 23.304 -4.005 -8.230 1.00 95.44 174 ALA A N 1
ATOM 1347 C CA . ALA A 1 174 ? 22.891 -3.227 -7.076 1.00 95.44 174 ALA A CA 1
ATOM 1348 C C . ALA A 1 174 ? 21.455 -2.723 -7.268 1.00 95.44 174 ALA A C 1
ATOM 1350 O O . ALA A 1 174 ? 20.915 -2.752 -8.377 1.00 95.44 174 ALA A O 1
ATOM 1351 N N . ALA A 1 175 ? 20.858 -2.217 -6.190 1.00 95.81 175 ALA A N 1
ATOM 1352 C CA . ALA A 1 175 ? 19.708 -1.330 -6.301 1.00 95.81 175 ALA A CA 1
ATOM 1353 C C . ALA A 1 175 ? 20.094 -0.060 -7.084 1.00 95.81 175 ALA A C 1
ATOM 1355 O O . ALA A 1 175 ? 21.256 0.357 -7.074 1.00 95.81 175 ALA A O 1
ATOM 1356 N N . GLY A 1 176 ? 19.120 0.549 -7.758 1.00 95.38 176 GLY A N 1
ATOM 1357 C CA . GLY A 1 176 ? 19.302 1.825 -8.440 1.00 95.38 176 GLY A CA 1
ATOM 1358 C C . GLY A 1 176 ? 19.637 2.946 -7.456 1.00 95.38 176 GLY A C 1
ATOM 1359 O O . GLY A 1 176 ? 19.518 2.798 -6.236 1.00 95.38 176 GLY A O 1
ATOM 1360 N N . THR A 1 177 ? 20.077 4.090 -7.975 1.00 93.94 177 THR A N 1
ATOM 1361 C CA . THR A 1 177 ? 20.468 5.216 -7.122 1.00 93.94 177 THR A CA 1
ATOM 1362 C C . THR A 1 177 ? 19.301 5.745 -6.297 1.00 93.94 177 THR A C 1
ATOM 1364 O O . THR A 1 177 ? 18.128 5.628 -6.657 1.00 93.94 177 THR A O 1
ATOM 1367 N N . LYS A 1 178 ? 19.658 6.365 -5.172 1.00 95.38 178 LYS A N 1
ATOM 1368 C CA . LYS A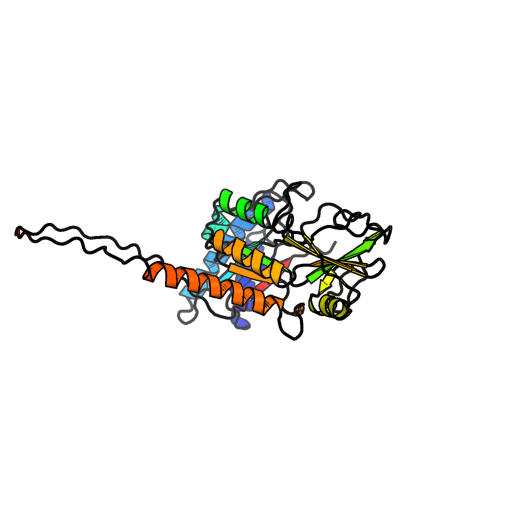 1 178 ? 18.749 7.173 -4.370 1.00 95.38 178 LYS A CA 1
ATOM 1369 C C . LYS A 1 178 ? 18.183 8.313 -5.217 1.00 95.38 178 LYS A C 1
ATOM 1371 O O . LYS A 1 178 ? 18.957 9.113 -5.742 1.00 95.38 178 LYS A O 1
ATOM 1376 N N . GLN A 1 179 ? 16.860 8.380 -5.329 1.00 93.38 179 GLN A N 1
ATOM 1377 C CA . GLN A 1 179 ? 16.178 9.418 -6.104 1.00 93.38 179 GLN A CA 1
ATOM 1378 C C . GLN A 1 179 ? 15.837 10.640 -5.250 1.00 93.38 179 GLN A C 1
ATOM 1380 O O . GLN A 1 179 ? 15.858 10.585 -4.015 1.00 93.38 179 GLN A O 1
ATOM 1385 N N . ARG A 1 180 ? 15.538 11.766 -5.908 1.00 93.31 180 ARG A N 1
ATOM 1386 C CA . ARG A 1 180 ? 15.294 13.045 -5.230 1.00 93.31 180 ARG A CA 1
ATOM 1387 C C . ARG A 1 180 ? 13.941 13.047 -4.527 1.00 93.31 180 ARG A C 1
ATOM 1389 O O . ARG A 1 180 ? 13.875 13.495 -3.388 1.00 93.31 180 ARG A O 1
ATOM 1396 N N . LYS A 1 181 ? 12.880 12.574 -5.192 1.00 93.00 181 LYS A N 1
ATOM 1397 C CA . LYS A 1 181 ? 11.523 12.563 -4.623 1.00 93.00 181 LYS A CA 1
ATOM 1398 C C . LYS A 1 181 ? 11.367 11.504 -3.539 1.00 93.00 181 LYS A C 1
ATOM 1400 O O . LYS A 1 181 ? 10.860 11.814 -2.467 1.00 93.00 181 LYS A O 1
ATOM 1405 N N . SER A 1 182 ? 11.813 10.277 -3.805 1.00 90.38 182 SER A N 1
ATOM 1406 C CA . SER A 1 182 ? 11.681 9.182 -2.836 1.00 90.38 182 SER A CA 1
ATOM 1407 C C . SER A 1 182 ? 12.624 9.329 -1.644 1.00 90.38 182 SER A C 1
ATOM 1409 O O . SER A 1 182 ? 12.327 8.832 -0.561 1.00 90.38 182 SER A O 1
ATOM 1411 N N . ASN A 1 183 ? 13.779 9.980 -1.841 1.00 92.44 183 ASN A N 1
ATOM 1412 C CA . ASN A 1 183 ? 14.870 10.028 -0.871 1.00 92.44 183 ASN A CA 1
ATOM 1413 C C . ASN A 1 183 ? 15.289 8.616 -0.394 1.00 92.44 183 ASN A C 1
ATOM 1415 O O . ASN A 1 183 ? 15.793 8.457 0.719 1.00 92.44 183 ASN A O 1
ATOM 1419 N N . GLN A 1 184 ? 15.106 7.591 -1.235 1.00 92.50 184 GLN A N 1
ATOM 1420 C CA . GLN A 1 184 ? 15.380 6.187 -0.921 1.00 92.50 184 GLN A CA 1
ATOM 1421 C C . GLN A 1 184 ? 16.107 5.493 -2.081 1.00 92.50 184 GLN A C 1
ATOM 1423 O O . GLN A 1 184 ? 15.798 5.703 -3.253 1.00 92.50 184 GLN A O 1
ATOM 1428 N N . THR A 1 185 ? 17.109 4.675 -1.753 1.00 94.25 185 THR A N 1
ATOM 1429 C CA . THR A 1 185 ? 17.868 3.881 -2.733 1.00 94.25 185 THR A CA 1
ATOM 1430 C C . THR A 1 185 ? 16.966 2.832 -3.375 1.00 94.25 185 THR A C 1
ATOM 1432 O O . THR A 1 185 ? 16.275 2.095 -2.673 1.00 94.25 185 THR A O 1
ATOM 1435 N N . GLY A 1 186 ? 16.997 2.738 -4.704 1.00 94.88 186 GLY A N 1
ATOM 1436 C CA . GLY A 1 186 ? 16.239 1.737 -5.454 1.00 94.88 186 GLY A CA 1
ATOM 1437 C C . GLY A 1 186 ? 14.731 1.979 -5.518 1.00 94.88 186 GLY A C 1
ATOM 1438 O O . GLY A 1 186 ? 14.023 1.084 -5.967 1.00 94.88 186 GLY A O 1
ATOM 1439 N N . ILE A 1 187 ? 14.236 3.139 -5.078 1.00 96.19 187 ILE A N 1
ATOM 1440 C CA . ILE A 1 187 ? 12.830 3.548 -5.203 1.00 96.19 187 ILE A CA 1
ATOM 1441 C C . ILE A 1 187 ? 12.779 4.833 -6.022 1.00 96.19 187 ILE A C 1
ATOM 1443 O O . ILE A 1 187 ? 13.505 5.784 -5.729 1.00 96.19 187 ILE A O 1
ATOM 1447 N N . ILE A 1 188 ? 11.921 4.859 -7.035 1.00 97.62 188 ILE A N 1
ATOM 1448 C CA . ILE A 1 188 ? 11.761 5.970 -7.973 1.00 97.62 188 ILE A CA 1
ATOM 1449 C C . ILE A 1 188 ? 10.286 6.363 -8.051 1.00 97.62 188 ILE A C 1
ATOM 1451 O O . ILE A 1 188 ? 9.435 5.509 -8.271 1.00 97.62 188 ILE A O 1
ATOM 1455 N N . ALA A 1 189 ? 9.967 7.638 -7.823 1.00 98.25 189 ALA A N 1
ATOM 1456 C CA . ALA A 1 189 ? 8.583 8.111 -7.900 1.00 98.25 189 ALA A CA 1
ATOM 1457 C C . ALA A 1 189 ? 8.058 8.016 -9.343 1.00 98.25 189 ALA A C 1
ATOM 1459 O O . ALA A 1 189 ? 8.840 8.170 -10.282 1.00 98.25 189 ALA A O 1
ATOM 1460 N N . TYR A 1 190 ? 6.748 7.837 -9.543 1.00 98.19 190 TYR A N 1
ATOM 1461 C CA . TYR A 1 190 ? 6.167 7.809 -10.891 1.00 98.19 190 TYR A CA 1
ATOM 1462 C C . TYR A 1 190 ? 6.488 9.081 -11.695 1.00 98.19 190 TYR A C 1
ATOM 1464 O O . TYR A 1 190 ? 6.906 9.005 -12.844 1.00 98.19 190 TYR A O 1
ATOM 1472 N N . ALA A 1 191 ? 6.462 10.253 -11.055 1.00 97.69 191 ALA A N 1
ATOM 1473 C CA . ALA A 1 191 ? 6.901 11.504 -11.676 1.00 97.69 191 ALA A CA 1
ATOM 1474 C C . ALA A 1 191 ? 8.353 11.483 -12.198 1.00 97.69 191 ALA A C 1
ATOM 1476 O O . ALA A 1 191 ? 8.663 12.175 -13.160 1.00 97.69 191 ALA A O 1
ATOM 1477 N N . GLU A 1 192 ? 9.254 10.745 -11.540 1.00 97.31 192 GLU A N 1
ATOM 1478 C CA . GLU A 1 192 ? 10.648 10.584 -11.984 1.00 97.31 192 GLU A CA 1
ATOM 1479 C C . GLU A 1 192 ? 10.763 9.509 -1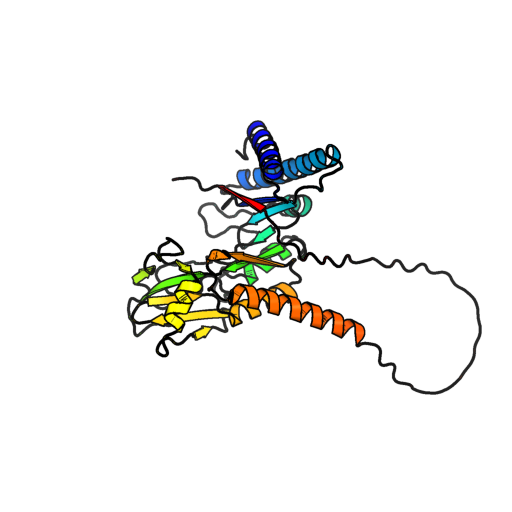3.074 1.00 97.31 192 GLU A C 1
ATOM 1481 O O . GLU A 1 192 ? 11.631 9.614 -13.934 1.00 97.31 192 GLU A O 1
ATOM 1486 N N . ILE A 1 193 ? 9.885 8.499 -13.072 1.00 97.81 193 ILE A N 1
ATOM 1487 C CA . ILE A 1 193 ? 9.762 7.519 -14.161 1.00 97.81 193 ILE A CA 1
ATOM 1488 C C . ILE A 1 193 ? 9.340 8.216 -15.457 1.00 97.81 193 ILE A C 1
ATOM 1490 O O . ILE A 1 193 ? 9.984 8.014 -16.484 1.00 97.81 193 ILE A O 1
ATOM 1494 N N . GLU A 1 194 ? 8.335 9.091 -15.401 1.00 96.62 194 GLU A N 1
ATOM 1495 C CA . GLU A 1 194 ? 7.852 9.864 -16.553 1.00 96.62 194 GLU A CA 1
ATOM 1496 C C . GLU A 1 194 ? 8.964 10.670 -17.243 1.00 96.62 194 GLU A C 1
ATOM 1498 O O . GLU A 1 194 ? 8.957 10.833 -18.462 1.00 96.62 194 GLU A O 1
ATOM 1503 N N . ASP A 1 195 ? 9.975 11.134 -16.501 1.00 95.06 195 ASP A N 1
ATOM 1504 C CA . ASP A 1 195 ? 11.125 11.819 -17.098 1.00 95.06 195 ASP A CA 1
ATOM 1505 C C . ASP A 1 195 ? 11.957 10.901 -18.012 1.00 95.06 195 ASP A C 1
ATOM 1507 O O . ASP A 1 195 ? 12.479 11.370 -19.026 1.00 95.06 195 ASP A O 1
ATOM 1511 N N . TYR A 1 196 ? 12.041 9.599 -17.714 1.00 96.44 196 TYR A N 1
ATOM 1512 C CA . TYR A 1 196 ? 12.663 8.611 -18.604 1.00 96.44 196 TYR A CA 1
ATOM 1513 C C . TYR A 1 196 ? 11.769 8.273 -19.797 1.00 96.44 196 TYR A C 1
ATOM 1515 O O . TYR A 1 196 ? 12.274 8.137 -20.913 1.00 96.44 196 TYR A O 1
ATOM 1523 N N . LEU A 1 197 ? 10.456 8.164 -19.576 1.00 96.06 197 LEU A N 1
ATOM 1524 C CA . LEU A 1 197 ? 9.492 7.764 -20.607 1.00 96.06 197 LEU A CA 1
ATOM 1525 C C . LEU A 1 197 ? 9.293 8.825 -21.703 1.00 96.06 197 LEU A C 1
ATOM 1527 O O . LEU A 1 197 ? 8.808 8.507 -22.784 1.00 96.06 197 LEU A O 1
ATOM 1531 N N . LYS A 1 198 ? 9.744 10.066 -21.480 1.00 95.06 198 LYS A N 1
ATOM 1532 C CA . LYS A 1 198 ? 9.821 11.109 -22.523 1.00 95.06 198 LYS A CA 1
ATOM 1533 C C . LYS A 1 198 ? 10.800 10.778 -23.653 1.00 95.06 198 LYS A C 1
ATOM 1535 O O . LYS A 1 198 ? 10.731 11.394 -24.713 1.00 95.06 198 LYS A O 1
ATOM 1540 N N . SER A 1 199 ? 11.749 9.869 -23.427 1.00 95.38 199 SER A N 1
ATOM 1541 C CA . SER A 1 199 ? 12.730 9.472 -24.435 1.00 95.38 199 SER A CA 1
ATOM 1542 C C . SER A 1 199 ? 12.183 8.352 -25.317 1.00 95.38 199 SER A C 1
ATOM 1544 O O . SER A 1 199 ? 11.906 7.266 -24.821 1.00 95.38 199 SER A O 1
ATOM 1546 N N . GLU A 1 200 ? 12.153 8.551 -26.639 1.00 91.62 200 GLU A N 1
ATOM 1547 C CA . GLU A 1 200 ? 11.712 7.526 -27.610 1.00 91.62 200 GLU A CA 1
ATOM 1548 C C . GLU A 1 200 ? 12.564 6.241 -27.584 1.00 91.62 200 GLU A C 1
ATOM 1550 O O . GLU A 1 200 ? 12.149 5.195 -28.077 1.00 91.62 200 GLU A O 1
ATOM 1555 N N . SER A 1 201 ? 13.767 6.300 -27.004 1.00 93.06 201 SER A N 1
ATOM 1556 C CA . SER A 1 201 ? 14.641 5.135 -26.824 1.00 93.06 201 SER A CA 1
ATOM 1557 C C . SER A 1 201 ? 14.267 4.247 -25.633 1.00 93.06 201 SER A C 1
ATOM 1559 O O . SER A 1 201 ? 14.814 3.150 -25.508 1.00 93.06 201 SER A O 1
ATOM 1561 N N . VAL A 1 202 ? 13.373 4.705 -24.751 1.00 96.12 202 VAL A N 1
ATOM 1562 C CA . VAL A 1 202 ? 12.917 3.955 -23.579 1.00 96.12 202 VAL A CA 1
ATOM 1563 C C . VAL A 1 202 ? 11.593 3.285 -23.916 1.00 96.12 202 VAL A C 1
ATOM 1565 O O . VAL A 1 202 ? 10.562 3.936 -24.047 1.00 96.12 202 VAL A O 1
ATOM 1568 N N . LEU A 1 203 ? 11.627 1.960 -24.046 1.00 95.81 203 LEU A N 1
ATOM 1569 C CA . LEU A 1 203 ? 10.446 1.152 -24.327 1.00 95.81 203 LEU A CA 1
ATOM 1570 C C . LEU A 1 203 ? 9.964 0.474 -23.046 1.00 95.81 203 LEU A C 1
ATOM 1572 O O . LEU A 1 203 ? 10.707 -0.286 -22.416 1.00 95.81 203 LEU A O 1
ATOM 1576 N N . VAL A 1 204 ? 8.708 0.730 -22.685 1.00 97.81 204 VAL A N 1
ATOM 1577 C CA . VAL A 1 204 ? 8.029 0.022 -21.597 1.00 97.81 204 VAL A CA 1
ATOM 1578 C C . VAL A 1 204 ? 7.634 -1.367 -22.083 1.00 97.81 204 VAL A C 1
ATOM 1580 O O . VAL A 1 204 ? 7.044 -1.529 -23.149 1.00 97.81 204 VAL A O 1
ATOM 1583 N N . THR A 1 205 ? 7.975 -2.379 -21.295 1.00 97.75 205 THR A N 1
ATOM 1584 C CA . THR A 1 205 ? 7.486 -3.744 -21.453 1.00 97.75 205 THR A CA 1
ATOM 1585 C C . THR A 1 205 ? 6.434 -4.008 -20.390 1.00 97.75 205 THR A C 1
ATOM 1587 O O . THR A 1 205 ? 6.726 -3.904 -19.200 1.00 97.75 205 THR A O 1
ATOM 1590 N N . HIS A 1 206 ? 5.239 -4.383 -20.832 1.00 97.88 206 HIS A N 1
ATOM 1591 C CA . HIS A 1 206 ? 4.176 -4.868 -19.964 1.00 97.88 206 HIS A CA 1
ATOM 1592 C C . HIS A 1 206 ? 4.265 -6.393 -19.850 1.00 97.88 206 HIS A C 1
ATOM 1594 O O . HIS A 1 206 ? 4.190 -7.103 -20.859 1.00 97.88 206 HIS A O 1
ATOM 1600 N N . ASP A 1 207 ? 4.457 -6.911 -18.639 1.00 96.50 207 ASP A N 1
ATOM 1601 C CA . ASP A 1 207 ? 4.462 -8.349 -18.389 1.00 96.50 207 ASP A CA 1
ATOM 1602 C C . ASP A 1 207 ? 3.068 -8.836 -17.987 1.00 96.50 207 ASP A C 1
ATOM 1604 O O . ASP A 1 207 ? 2.673 -8.739 -16.829 1.00 96.50 207 ASP A O 1
ATOM 1608 N N . ASN A 1 208 ? 2.353 -9.446 -18.933 1.00 95.94 208 ASN A N 1
ATOM 1609 C CA . ASN A 1 208 ? 1.014 -10.003 -18.703 1.00 95.94 208 ASN A CA 1
ATOM 1610 C C . ASN A 1 208 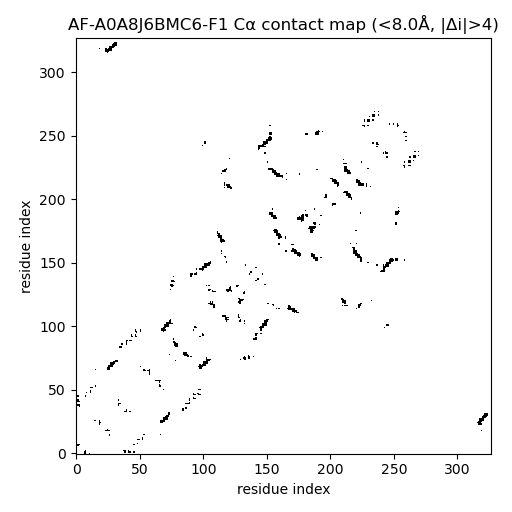? 0.970 -11.091 -17.613 1.00 95.94 208 ASN A C 1
ATOM 1612 O O . ASN A 1 208 ? -0.104 -11.413 -17.113 1.00 95.94 208 ASN A O 1
ATOM 1616 N N . GLN A 1 209 ? 2.097 -11.744 -17.298 1.00 95.44 209 GLN A N 1
ATOM 1617 C CA . GLN A 1 209 ? 2.097 -12.828 -16.312 1.00 95.44 209 GLN A CA 1
ATOM 1618 C C . GLN A 1 209 ? 2.023 -12.305 -14.885 1.00 95.44 209 GLN A C 1
ATOM 1620 O O . GLN A 1 209 ? 1.310 -12.896 -14.078 1.00 95.44 209 GLN A O 1
ATOM 1625 N N . SER A 1 210 ? 2.765 -11.239 -14.585 1.00 95.69 210 SER A N 1
ATOM 1626 C CA . SER A 1 210 ? 2.753 -10.586 -13.277 1.00 95.69 210 SER A CA 1
ATOM 1627 C C . SER A 1 210 ? 1.829 -9.376 -13.199 1.00 95.69 210 SER A C 1
ATOM 1629 O O . SER A 1 210 ? 1.493 -8.961 -12.091 1.00 95.69 210 SER A O 1
ATOM 1631 N N . VAL A 1 211 ? 1.387 -8.856 -14.351 1.00 97.88 211 VAL A N 1
ATOM 1632 C CA . VAL A 1 211 ? 0.674 -7.580 -14.510 1.00 97.88 211 VAL A CA 1
ATOM 1633 C C . VAL A 1 211 ? 1.475 -6.476 -13.828 1.00 97.88 211 VAL A C 1
ATOM 1635 O O . VAL A 1 211 ? 1.136 -5.967 -12.760 1.00 97.88 211 VAL A O 1
ATOM 1638 N N . ALA A 1 212 ? 2.622 -6.191 -14.432 1.00 95.88 212 ALA A N 1
ATOM 1639 C CA . ALA A 1 212 ? 3.548 -5.156 -14.012 1.00 95.88 212 ALA A CA 1
ATOM 1640 C C . ALA A 1 212 ? 4.268 -4.593 -15.237 1.00 95.88 212 ALA A C 1
ATOM 1642 O O . ALA A 1 212 ? 4.537 -5.316 -16.202 1.00 95.88 212 ALA A O 1
ATOM 1643 N N . ASP A 1 213 ? 4.637 -3.319 -15.164 1.00 98.25 213 ASP A N 1
ATOM 1644 C CA . ASP A 1 213 ? 5.435 -2.676 -16.193 1.00 98.25 213 ASP A CA 1
ATOM 1645 C C . ASP A 1 213 ? 6.900 -2.646 -15.770 1.00 98.25 213 ASP A C 1
ATOM 1647 O O . ASP A 1 213 ? 7.257 -2.591 -14.584 1.00 98.25 213 ASP A O 1
ATOM 1651 N N . TYR A 1 214 ? 7.782 -2.676 -16.762 1.00 98.06 214 TYR A N 1
ATOM 1652 C CA . TYR A 1 214 ? 9.182 -2.360 -16.560 1.00 98.06 214 TYR A CA 1
ATOM 1653 C C . TYR A 1 214 ? 9.816 -1.741 -17.803 1.00 98.06 214 TYR A C 1
ATOM 1655 O O . TYR A 1 214 ? 9.371 -1.946 -18.928 1.00 98.06 214 TYR A O 1
ATOM 1663 N N . PHE A 1 215 ? 10.905 -1.008 -17.612 1.00 98.19 215 PHE A N 1
ATOM 1664 C CA . PHE A 1 215 ? 11.763 -0.541 -18.697 1.00 98.19 215 PHE A CA 1
ATOM 1665 C C . PHE A 1 215 ? 13.234 -0.662 -18.303 1.00 98.19 215 PHE A C 1
ATOM 1667 O O . PHE A 1 215 ? 13.579 -0.894 -17.141 1.00 98.19 215 PHE A O 1
ATOM 1674 N N . TYR A 1 216 ? 14.120 -0.472 -19.277 1.00 97.50 216 TYR A N 1
ATOM 1675 C CA . TYR A 1 216 ? 15.542 -0.283 -19.023 1.00 97.50 216 TYR A CA 1
ATOM 1676 C C . TYR A 1 216 ? 16.099 0.885 -19.841 1.00 97.50 216 TYR A C 1
ATOM 1678 O O . TYR A 1 216 ? 15.614 1.189 -20.928 1.00 97.50 216 TYR A O 1
ATOM 1686 N N . SER A 1 217 ? 17.127 1.543 -19.309 1.00 96.12 217 SER A N 1
ATOM 1687 C CA . SER A 1 217 ? 17.878 2.606 -19.978 1.00 96.12 217 SER A CA 1
ATOM 1688 C C . SER A 1 217 ? 19.351 2.489 -19.596 1.00 96.12 217 SER A C 1
ATOM 1690 O O . SER A 1 217 ? 19.743 2.708 -18.449 1.00 96.12 217 SER A O 1
ATOM 1692 N N . GLY A 1 218 ? 20.188 2.061 -20.543 1.00 94.88 218 GLY A N 1
ATOM 1693 C CA . GLY A 1 218 ? 21.566 1.681 -20.237 1.00 94.88 218 GLY A CA 1
ATOM 1694 C C . GLY A 1 218 ? 21.622 0.447 -19.328 1.00 94.88 218 GLY A C 1
ATOM 1695 O O . GLY A 1 218 ? 21.230 -0.639 -19.740 1.00 94.88 218 GLY A O 1
ATOM 1696 N N . ASP A 1 219 ? 22.178 0.591 -18.125 1.00 96.31 219 ASP A N 1
ATOM 1697 C CA . ASP A 1 219 ? 22.150 -0.433 -17.066 1.00 96.31 219 ASP A CA 1
ATOM 1698 C C . ASP A 1 219 ? 21.046 -0.207 -16.034 1.00 96.31 219 ASP A C 1
ATOM 1700 O O . ASP A 1 219 ? 20.821 -1.100 -15.220 1.00 96.31 219 ASP A O 1
ATOM 1704 N N . LEU A 1 220 ? 20.348 0.929 -16.051 1.00 97.62 220 LEU A N 1
ATOM 1705 C CA . LEU A 1 220 ? 19.199 1.137 -15.184 1.00 97.62 220 LEU A CA 1
ATOM 1706 C C . LEU A 1 220 ? 18.047 0.249 -15.658 1.00 97.62 220 LEU A C 1
ATOM 1708 O O . LEU A 1 220 ? 17.701 0.257 -16.836 1.00 97.62 220 LEU A O 1
ATOM 1712 N N . TRP A 1 221 ? 17.434 -0.475 -14.734 1.00 98.06 221 TRP A N 1
ATOM 1713 C CA . TRP A 1 221 ? 16.213 -1.243 -14.946 1.00 98.06 221 TRP A CA 1
ATOM 1714 C C . TRP A 1 221 ? 15.197 -0.834 -13.890 1.00 98.06 221 TRP A C 1
ATOM 1716 O O . TRP A 1 221 ? 15.554 -0.750 -12.714 1.00 98.06 221 TRP A O 1
ATOM 1726 N N . VAL A 1 222 ? 13.956 -0.573 -14.285 1.00 98.00 222 VAL A N 1
ATOM 1727 C CA . VAL A 1 222 ? 12.899 -0.088 -13.390 1.00 98.00 222 VAL A CA 1
ATOM 1728 C C . VAL A 1 222 ? 11.638 -0.907 -13.603 1.00 98.00 222 VAL A C 1
ATOM 1730 O O . VAL A 1 222 ? 11.199 -1.009 -14.740 1.00 98.00 222 VAL A O 1
ATOM 1733 N N . SER A 1 223 ? 11.041 -1.430 -12.530 1.00 97.56 223 SER A N 1
ATOM 1734 C CA . SER A 1 223 ? 9.668 -1.952 -12.542 1.00 97.56 223 SER A CA 1
ATOM 1735 C C . SER A 1 223 ? 8.742 -1.019 -11.782 1.00 97.56 223 SER A C 1
ATOM 1737 O O . SER A 1 223 ? 9.144 -0.467 -10.760 1.00 97.56 223 SER A O 1
ATOM 1739 N N . PHE A 1 224 ? 7.527 -0.838 -12.286 1.00 98.12 224 PHE A N 1
ATOM 1740 C CA . PHE A 1 224 ? 6.537 0.102 -11.782 1.00 98.12 224 PHE A CA 1
ATOM 1741 C C . PHE A 1 224 ? 5.126 -0.312 -12.224 1.00 98.12 224 PHE A C 1
ATOM 1743 O O . PHE A 1 224 ? 4.966 -1.205 -13.056 1.00 98.12 224 PHE A O 1
ATOM 1750 N N . ASP A 1 225 ? 4.118 0.364 -11.682 1.00 98.25 225 ASP A N 1
ATOM 1751 C CA . ASP A 1 225 ? 2.751 0.306 -12.193 1.00 98.25 225 ASP A CA 1
ATOM 1752 C C . ASP A 1 225 ? 2.526 1.496 -13.134 1.00 98.25 225 ASP A C 1
ATOM 1754 O O . ASP A 1 225 ? 2.511 2.645 -12.687 1.00 98.25 225 ASP A O 1
ATOM 1758 N N . GLY A 1 226 ? 2.375 1.248 -14.436 1.00 97.69 226 GLY A N 1
ATOM 1759 C CA . GLY A 1 226 ? 1.856 2.245 -15.370 1.00 97.69 226 GLY A CA 1
ATOM 1760 C C . GLY A 1 226 ? 0.328 2.313 -15.334 1.00 97.69 226 GLY A C 1
ATOM 1761 O O . GLY A 1 226 ? -0.337 1.532 -14.653 1.00 97.69 226 GLY A O 1
ATOM 1762 N N . ALA A 1 227 ? -0.256 3.232 -16.107 1.00 97.69 227 ALA A N 1
ATOM 1763 C CA . ALA A 1 227 ? -1.709 3.426 -16.152 1.00 97.69 227 ALA A CA 1
ATOM 1764 C C . ALA A 1 227 ? -2.485 2.126 -16.463 1.00 97.69 227 ALA A C 1
ATOM 1766 O O . ALA A 1 227 ? -3.493 1.836 -15.824 1.00 97.69 227 ALA A O 1
ATOM 1767 N N . MET A 1 228 ? -1.994 1.306 -17.395 1.00 97.25 228 MET A N 1
ATOM 1768 C CA . MET A 1 228 ? -2.637 0.032 -17.740 1.00 97.25 228 MET A CA 1
ATOM 1769 C C . MET A 1 228 ? -2.593 -0.970 -16.576 1.00 97.25 228 MET A C 1
ATOM 1771 O O . MET A 1 228 ? -3.619 -1.533 -16.224 1.00 97.25 228 MET A O 1
ATOM 1775 N N . VAL A 1 229 ? -1.452 -1.105 -15.893 1.00 98.50 229 VAL A N 1
ATOM 1776 C CA . VAL A 1 229 ? -1.340 -1.957 -14.693 1.00 98.50 229 VAL A CA 1
ATOM 1777 C C . VAL A 1 229 ? -2.266 -1.474 -13.574 1.00 98.50 229 VAL A C 1
ATOM 1779 O O . VAL A 1 229 ? -2.908 -2.284 -12.906 1.00 98.50 229 VAL A O 1
ATOM 1782 N N . VAL A 1 230 ? -2.365 -0.155 -13.367 1.00 98.56 230 VAL A N 1
ATOM 1783 C CA . VAL A 1 230 ? -3.307 0.423 -12.399 1.00 98.56 230 VAL A CA 1
ATOM 1784 C C . VAL A 1 230 ? -4.742 0.059 -12.770 1.00 98.56 230 VAL A C 1
ATOM 1786 O O . VAL A 1 230 ? -5.486 -0.378 -11.899 1.00 98.56 230 VAL A O 1
ATOM 1789 N N . HIS A 1 231 ? -5.128 0.188 -14.040 1.00 97.88 231 HIS A N 1
ATOM 1790 C CA . HIS A 1 231 ? -6.446 -0.228 -14.517 1.00 97.88 231 HIS A CA 1
ATOM 1791 C C . HIS A 1 231 ? -6.738 -1.701 -14.195 1.00 97.88 231 HIS A C 1
ATOM 1793 O O . HIS A 1 231 ? -7.728 -1.980 -13.521 1.00 97.88 231 HIS A O 1
ATOM 1799 N N . ASP A 1 232 ? -5.838 -2.615 -14.565 1.00 98.31 232 ASP A N 1
ATOM 1800 C CA . ASP A 1 232 ? -6.008 -4.058 -14.348 1.00 98.31 232 ASP A CA 1
ATOM 1801 C C . ASP A 1 232 ? -6.145 -4.411 -12.856 1.00 98.31 232 ASP A C 1
ATOM 1803 O O . ASP A 1 232 ? -6.944 -5.263 -12.458 1.00 98.31 232 ASP A O 1
ATOM 1807 N N . LYS A 1 233 ? -5.393 -3.723 -11.990 1.00 98.50 233 LYS A N 1
ATOM 1808 C CA . LYS A 1 233 ? -5.493 -3.877 -10.531 1.00 98.50 233 LYS A CA 1
ATOM 1809 C C . LYS A 1 233 ? -6.833 -3.393 -9.986 1.00 98.50 233 LYS A C 1
ATOM 1811 O O . LYS A 1 233 ? -7.396 -4.038 -9.099 1.00 98.50 233 LYS A O 1
ATOM 1816 N N . ILE A 1 234 ? -7.350 -2.281 -10.505 1.00 98.06 234 ILE A N 1
ATOM 1817 C CA . ILE A 1 234 ? -8.683 -1.793 -10.144 1.00 98.06 234 ILE A CA 1
ATOM 1818 C C . ILE A 1 234 ? -9.754 -2.785 -10.616 1.00 98.06 234 ILE A C 1
ATOM 1820 O O . ILE A 1 234 ? -10.644 -3.129 -9.843 1.00 98.06 234 ILE A O 1
ATOM 1824 N N . GLU A 1 235 ? -9.655 -3.330 -11.829 1.00 97.50 235 GLU A N 1
ATOM 1825 C CA . GLU A 1 235 ? -10.578 -4.381 -12.279 1.00 97.50 235 GLU A CA 1
ATOM 1826 C C . GLU A 1 235 ? -10.533 -5.617 -11.375 1.00 97.50 235 GLU A C 1
ATOM 1828 O O . GLU A 1 235 ? -11.576 -6.140 -10.974 1.00 97.50 235 GLU A O 1
ATOM 1833 N N . TYR A 1 236 ? -9.335 -6.059 -10.987 1.00 98.06 236 TYR A N 1
ATOM 1834 C CA . TYR A 1 236 ? -9.165 -7.192 -10.082 1.00 98.06 236 TYR A CA 1
ATOM 1835 C C . TYR A 1 236 ? -9.857 -6.980 -8.728 1.00 98.06 236 TYR A C 1
ATOM 1837 O O . TYR A 1 236 ? -10.598 -7.857 -8.268 1.00 98.06 236 TYR A O 1
ATOM 1845 N N . LEU A 1 237 ? -9.633 -5.834 -8.076 1.00 96.19 237 LEU A N 1
ATOM 1846 C CA . LEU A 1 237 ? -10.196 -5.589 -6.745 1.00 96.19 237 LEU A CA 1
ATOM 1847 C C . LEU A 1 237 ? -11.723 -5.421 -6.786 1.00 96.19 237 LEU A C 1
ATOM 1849 O O . LEU A 1 237 ? -12.404 -5.858 -5.859 1.00 96.19 237 LEU A O 1
ATOM 1853 N N . MET A 1 238 ? -12.276 -4.871 -7.872 1.00 95.19 238 MET A N 1
ATOM 1854 C CA . MET A 1 238 ? -13.728 -4.759 -8.058 1.00 95.19 238 MET A CA 1
ATOM 1855 C C . MET A 1 238 ? -14.367 -6.128 -8.291 1.00 95.19 238 MET A C 1
ATOM 1857 O O . MET A 1 238 ? -15.359 -6.467 -7.645 1.00 95.19 238 MET A O 1
ATOM 1861 N N . ASN A 1 239 ? -13.742 -6.974 -9.115 1.00 96.44 239 ASN A N 1
ATOM 1862 C CA . ASN A 1 239 ? -14.170 -8.363 -9.303 1.00 96.44 239 ASN A CA 1
ATOM 1863 C C . ASN A 1 239 ? -14.085 -9.176 -8.000 1.00 96.44 239 ASN A C 1
ATOM 1865 O O . ASN A 1 239 ? -14.895 -10.076 -7.771 1.00 96.44 239 ASN A O 1
ATOM 1869 N N . SER A 1 240 ? -13.149 -8.817 -7.119 1.00 96.62 240 SER A N 1
ATOM 1870 C CA . SER A 1 240 ? -13.002 -9.382 -5.771 1.00 96.62 240 SER A CA 1
ATOM 1871 C C . SER A 1 240 ? -13.945 -8.750 -4.734 1.00 96.62 240 SER A C 1
ATOM 1873 O O . SER A 1 240 ? -13.959 -9.183 -3.584 1.00 96.62 240 SER A O 1
ATOM 1875 N N . ARG A 1 241 ? -14.755 -7.756 -5.131 1.00 96.69 241 ARG A N 1
ATOM 1876 C CA . ARG A 1 241 ? -15.722 -7.025 -4.289 1.00 96.69 241 ARG A CA 1
ATOM 1877 C C . ARG A 1 241 ? -15.089 -6.354 -3.068 1.00 96.69 241 ARG A C 1
ATOM 1879 O O . ARG A 1 241 ? -15.711 -6.292 -2.007 1.00 96.69 241 ARG A O 1
ATOM 1886 N N . LEU A 1 242 ? -13.849 -5.890 -3.210 1.00 97.88 242 LEU A N 1
ATOM 1887 C CA . LEU A 1 242 ? -13.158 -5.170 -2.144 1.00 97.88 242 LEU A CA 1
ATOM 1888 C C . LEU A 1 242 ? -13.817 -3.810 -1.894 1.00 97.88 242 LEU A C 1
ATOM 1890 O O . LEU A 1 242 ? -14.442 -3.247 -2.793 1.00 97.88 242 LEU A O 1
ATOM 1894 N N . LEU A 1 243 ? -13.642 -3.266 -0.687 1.00 97.62 243 LEU A N 1
ATOM 1895 C CA . LEU A 1 243 ? -14.162 -1.944 -0.324 1.00 97.62 243 LEU A CA 1
ATOM 1896 C C . LEU A 1 243 ? -13.596 -0.840 -1.225 1.00 97.62 243 LEU A C 1
ATOM 1898 O O . LEU A 1 243 ? -14.295 0.117 -1.544 1.00 97.62 243 LEU A O 1
ATOM 1902 N N . GLY A 1 244 ? -12.333 -0.970 -1.632 1.00 97.25 244 GLY A N 1
ATOM 1903 C CA . GLY A 1 244 ? -11.691 -0.010 -2.516 1.00 97.25 244 GLY A CA 1
ATOM 1904 C 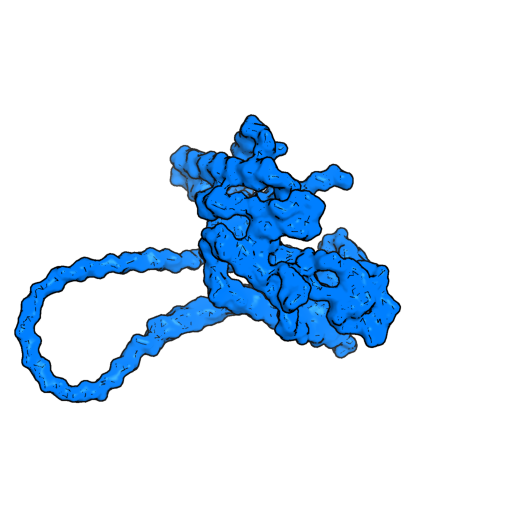C . GLY A 1 244 ? -10.179 -0.161 -2.573 1.00 97.25 244 GLY A C 1
ATOM 1905 O O . GLY A 1 244 ? -9.628 -1.253 -2.405 1.00 97.25 244 GLY A O 1
ATOM 1906 N N . TYR A 1 245 ? -9.508 0.962 -2.810 1.00 97.94 245 TYR A N 1
ATOM 1907 C CA . TYR A 1 245 ? -8.057 1.049 -2.916 1.00 97.94 245 TYR A CA 1
ATOM 1908 C C . TYR A 1 245 ? -7.506 2.313 -2.254 1.00 97.94 245 TYR A C 1
ATOM 1910 O O . TYR A 1 245 ? -8.221 3.298 -2.072 1.00 97.94 245 TYR A O 1
ATOM 1918 N N . PHE A 1 246 ? -6.209 2.305 -1.952 1.00 97.44 246 PHE A N 1
ATOM 1919 C CA . PHE A 1 246 ? -5.458 3.503 -1.576 1.00 97.44 246 PHE A CA 1
ATOM 1920 C C . PHE A 1 246 ? -4.187 3.633 -2.421 1.00 97.44 246 PHE A C 1
ATOM 1922 O O . PHE A 1 246 ? -3.665 2.644 -2.937 1.00 97.44 246 PHE A O 1
ATOM 1929 N N . LEU A 1 247 ? -3.680 4.859 -2.567 1.00 97.44 247 LEU A N 1
ATOM 1930 C CA . LEU A 1 247 ? -2.510 5.164 -3.394 1.00 97.44 247 LEU A CA 1
ATOM 1931 C C . LEU A 1 247 ? -1.305 5.544 -2.526 1.00 97.44 247 LEU A C 1
ATOM 1933 O O . LEU A 1 247 ? -1.389 6.468 -1.713 1.00 97.44 247 LEU A O 1
ATOM 1937 N N . TRP A 1 248 ? -0.163 4.880 -2.724 1.00 95.56 248 TRP A N 1
ATOM 1938 C CA . TRP A 1 248 ? 1.052 5.116 -1.934 1.00 95.56 248 TRP A CA 1
ATOM 1939 C C . TRP A 1 248 ? 2.233 5.617 -2.783 1.00 95.56 248 TRP A C 1
ATOM 1941 O O . TRP A 1 248 ? 2.832 4.852 -3.530 1.00 95.56 248 TRP A O 1
ATOM 1951 N N . THR A 1 249 ? 2.663 6.873 -2.680 1.00 93.94 249 THR A N 1
ATOM 1952 C CA . THR A 1 249 ? 1.966 8.013 -2.062 1.00 93.94 249 THR A CA 1
ATOM 1953 C C . THR A 1 249 ? 1.564 9.002 -3.136 1.00 93.94 249 THR A C 1
ATOM 1955 O O . THR A 1 249 ? 2.251 9.139 -4.144 1.00 93.94 249 THR A O 1
ATOM 1958 N N . ILE A 1 250 ? 0.488 9.753 -2.897 1.00 93.19 250 ILE A N 1
ATOM 1959 C CA . ILE A 1 250 ? -0.054 10.719 -3.866 1.00 93.19 250 ILE A CA 1
ATOM 1960 C C . ILE A 1 250 ? 0.995 11.716 -4.394 1.00 93.19 250 ILE A C 1
ATOM 1962 O O . ILE A 1 250 ? 0.983 12.086 -5.561 1.00 93.19 250 ILE A O 1
ATOM 1966 N N . SER A 1 251 ? 1.968 12.096 -3.562 1.00 95.00 251 SER A N 1
ATOM 1967 C CA . SER A 1 251 ? 3.079 12.996 -3.913 1.00 95.00 251 SER A CA 1
ATOM 1968 C C . SER A 1 251 ? 4.066 12.438 -4.951 1.00 95.00 251 SER A C 1
ATOM 1970 O O . SER A 1 251 ? 4.907 13.186 -5.473 1.00 95.00 251 SER A O 1
ATOM 1972 N N . PHE A 1 252 ? 4.011 11.133 -5.223 1.00 97.62 252 PHE A N 1
ATOM 1973 C CA . PHE A 1 252 ? 4.862 10.470 -6.203 1.00 97.62 252 PHE A CA 1
ATOM 1974 C C . PHE A 1 252 ? 4.251 10.416 -7.600 1.00 97.62 252 PHE A C 1
ATOM 1976 O O . PHE A 1 252 ? 5.005 10.187 -8.548 1.00 97.62 252 PHE A O 1
ATOM 1983 N N . ASP A 1 253 ? 2.953 10.694 -7.742 1.00 97.88 253 ASP A N 1
ATOM 1984 C CA . ASP A 1 253 ? 2.321 10.824 -9.053 1.00 97.88 253 ASP A CA 1
ATOM 1985 C C . ASP A 1 253 ? 2.916 12.002 -9.845 1.00 97.88 253 ASP A C 1
ATOM 1987 O O . ASP A 1 253 ? 3.578 12.899 -9.295 1.00 97.88 253 ASP A O 1
ATOM 1991 N N . ASP A 1 254 ? 2.716 11.980 -11.158 1.00 96.56 254 ASP A N 1
ATOM 1992 C CA . ASP A 1 254 ? 3.175 13.036 -12.052 1.00 96.56 254 ASP A CA 1
ATOM 1993 C C . ASP A 1 254 ? 2.299 14.299 -11.943 1.00 96.56 254 ASP A C 1
ATOM 1995 O O . ASP A 1 254 ? 1.270 14.332 -11.268 1.00 96.56 254 ASP A O 1
ATOM 1999 N N . ALA A 1 255 ? 2.709 15.379 -12.613 1.00 95.12 255 ALA A N 1
ATOM 2000 C CA . ALA A 1 255 ? 1.985 16.651 -12.556 1.00 95.12 255 ALA A CA 1
ATOM 2001 C C . ALA A 1 255 ? 0.550 16.561 -13.109 1.00 95.12 255 ALA A C 1
ATOM 2003 O O . ALA A 1 255 ? -0.281 17.410 -12.785 1.00 95.12 255 ALA A O 1
ATOM 2004 N N . ASN A 1 256 ? 0.252 15.550 -13.932 1.00 95.69 256 ASN A N 1
ATOM 2005 C CA . ASN A 1 256 ? -1.082 15.318 -14.469 1.00 95.69 256 ASN A CA 1
ATOM 2006 C C . ASN A 1 256 ? -1.940 14.396 -13.596 1.00 95.69 256 ASN A C 1
ATOM 2008 O O . ASN A 1 256 ? -3.110 14.197 -13.940 1.00 95.69 256 ASN A O 1
ATOM 2012 N N . CYS A 1 257 ? -1.409 13.875 -12.486 1.00 97.06 257 CYS A N 1
ATOM 2013 C CA . CYS A 1 257 ? -2.038 12.852 -11.652 1.00 97.06 257 CYS A CA 1
ATOM 2014 C C . CYS A 1 257 ? -2.449 11.615 -12.468 1.00 97.06 257 CYS A C 1
ATOM 2016 O O . CYS A 1 257 ? -3.589 11.156 -12.367 1.00 97.06 257 CYS A O 1
ATOM 2018 N N . THR A 1 258 ? -1.575 11.149 -13.358 1.00 97.50 258 THR A N 1
ATOM 2019 C CA . THR A 1 258 ? -1.868 10.127 -14.370 1.00 97.50 258 THR A CA 1
ATOM 2020 C C . THR A 1 258 ? -2.375 8.846 -13.729 1.00 97.50 258 THR A C 1
ATOM 2022 O O . THR A 1 258 ? -3.456 8.370 -14.083 1.00 97.50 258 THR A O 1
ATOM 2025 N N . LEU A 1 259 ? -1.649 8.319 -12.743 1.00 98.06 259 LEU A N 1
ATOM 2026 C CA . LEU A 1 259 ? -2.029 7.068 -12.093 1.00 98.06 259 LEU A CA 1
ATOM 2027 C C . LEU A 1 259 ? -3.268 7.246 -11.214 1.00 98.06 259 LEU A C 1
ATOM 2029 O O . LEU A 1 259 ? -4.174 6.415 -11.242 1.00 98.06 259 LEU A O 1
ATOM 2033 N N . SER A 1 260 ? -3.361 8.358 -10.487 1.00 97.81 260 SER A N 1
ATOM 2034 C CA . SER A 1 260 ? -4.507 8.638 -9.615 1.00 97.81 260 SER A CA 1
ATOM 2035 C C . SER A 1 260 ? -5.804 8.818 -10.405 1.00 97.81 260 SER A C 1
ATOM 2037 O O . SER A 1 260 ? -6.855 8.302 -10.016 1.00 97.81 260 SER A O 1
ATOM 2039 N N . LYS A 1 261 ? -5.742 9.519 -11.546 1.00 97.50 261 LYS A N 1
ATOM 2040 C CA . LYS A 1 261 ? -6.874 9.663 -12.469 1.00 97.50 261 LYS A CA 1
ATOM 2041 C C . LYS A 1 261 ? -7.249 8.327 -13.082 1.00 97.50 261 LYS A C 1
ATOM 2043 O O . LYS A 1 261 ? -8.433 8.018 -13.123 1.00 97.50 261 LYS A O 1
ATOM 2048 N N . GLN A 1 262 ? -6.275 7.533 -13.519 1.00 98.00 262 GLN A N 1
ATOM 2049 C CA . GLN A 1 262 ? -6.549 6.217 -14.086 1.00 98.00 262 GLN A CA 1
ATOM 2050 C C . GLN A 1 262 ? -7.237 5.293 -13.078 1.00 98.00 262 GLN A C 1
ATOM 2052 O O . GLN A 1 262 ? -8.210 4.623 -13.433 1.00 98.00 262 GLN A O 1
ATOM 2057 N N . ALA A 1 263 ? -6.782 5.294 -11.822 1.00 97.19 263 ALA A N 1
ATOM 2058 C CA . ALA A 1 263 ? -7.407 4.525 -10.755 1.00 97.19 263 ALA A CA 1
ATOM 2059 C C . ALA A 1 263 ? -8.875 4.941 -10.559 1.00 97.19 263 ALA A C 1
ATOM 2061 O O . ALA A 1 263 ? -9.774 4.103 -10.602 1.00 97.1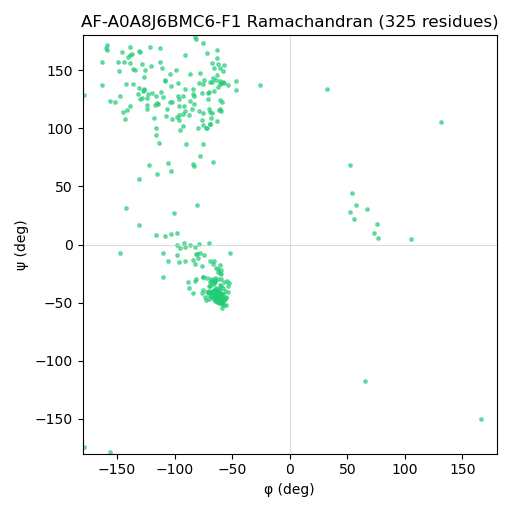9 263 ALA A O 1
ATOM 2062 N N . SER A 1 264 ? -9.118 6.253 -10.452 1.00 96.25 264 SER A N 1
ATOM 2063 C CA . SER A 1 264 ? -10.465 6.813 -10.297 1.00 96.25 264 SER A CA 1
ATOM 2064 C C . SER A 1 264 ? -11.372 6.501 -11.491 1.00 96.25 264 SER A C 1
ATOM 2066 O O . SER A 1 264 ? -12.502 6.055 -11.306 1.00 96.25 264 SER A O 1
ATOM 2068 N N . LEU A 1 265 ? -10.886 6.677 -12.723 1.00 96.19 265 LEU A N 1
ATOM 2069 C CA . LEU A 1 265 ? -11.652 6.384 -13.937 1.00 96.19 265 LEU A CA 1
ATOM 2070 C C . LEU A 1 265 ? -12.053 4.909 -14.007 1.00 96.19 265 LEU A C 1
ATOM 2072 O O . LEU A 1 265 ? -13.218 4.608 -14.255 1.00 96.19 265 LEU A O 1
ATOM 2076 N N . SER A 1 266 ? -11.106 4.007 -13.742 1.00 95.69 266 SER A N 1
ATOM 2077 C CA . SER A 1 266 ? -11.352 2.559 -13.767 1.00 95.69 266 SER A CA 1
ATOM 2078 C C . SER A 1 266 ? -12.390 2.156 -12.717 1.00 95.69 266 SER A C 1
ATOM 2080 O O . SER A 1 266 ? -13.280 1.359 -13.001 1.00 95.69 266 SER A O 1
ATOM 2082 N N . TRP A 1 267 ? -12.327 2.766 -11.529 1.00 93.25 267 TRP A N 1
ATOM 2083 C CA . TRP A 1 267 ? -13.275 2.516 -10.445 1.00 93.25 267 TRP A CA 1
ATOM 2084 C C . TRP A 1 267 ? -14.706 2.940 -10.805 1.00 93.25 267 TRP A C 1
ATOM 2086 O O . TRP A 1 267 ? -15.647 2.164 -10.628 1.00 93.25 267 TRP A O 1
ATOM 2096 N N . HIS A 1 268 ? -14.890 4.145 -11.353 1.00 90.38 268 HIS A N 1
ATOM 2097 C CA . HIS A 1 268 ? -16.224 4.662 -11.685 1.00 90.38 268 HIS A CA 1
ATOM 2098 C C . HIS A 1 268 ? -16.853 3.948 -12.890 1.00 90.38 268 HIS A C 1
ATOM 2100 O O . HIS A 1 268 ? -18.030 3.600 -12.842 1.00 90.38 268 HIS A O 1
ATOM 2106 N N . GLN A 1 269 ? -16.073 3.654 -13.937 1.00 87.00 269 GLN A N 1
ATOM 2107 C CA . GLN A 1 269 ? -16.583 2.981 -15.140 1.00 87.00 269 GLN A CA 1
ATOM 2108 C C . GLN A 1 269 ? -17.224 1.622 -14.833 1.00 87.00 269 GLN A C 1
ATOM 2110 O O . GLN A 1 269 ? -18.245 1.261 -15.418 1.00 87.00 269 GLN A O 1
ATOM 2115 N N . HIS A 1 270 ? -16.654 0.871 -13.894 1.00 78.31 270 HIS A N 1
ATOM 2116 C CA . HIS A 1 270 ? -17.206 -0.416 -13.495 1.00 78.31 270 HIS A CA 1
ATOM 2117 C C . HIS A 1 270 ? -18.536 -0.273 -12.748 1.00 78.31 270 HIS A C 1
ATOM 2119 O O . HIS A 1 270 ? -19.479 -1.011 -13.034 1.00 78.31 270 HIS A O 1
ATOM 2125 N N . HIS A 1 271 ? -18.653 0.706 -11.847 1.00 75.12 271 HIS A N 1
ATOM 2126 C CA . HIS A 1 271 ? -19.900 0.972 -11.127 1.00 75.12 271 HIS A CA 1
ATOM 2127 C C . HIS A 1 271 ? -21.026 1.415 -12.078 1.00 75.12 271 HIS A C 1
ATOM 2129 O O . HIS A 1 271 ? -22.160 0.953 -11.935 1.00 75.12 271 HIS A O 1
ATOM 2135 N N . ASP A 1 272 ? -20.702 2.209 -13.102 1.00 74.81 272 ASP A N 1
ATOM 2136 C CA . ASP A 1 272 ? -21.643 2.595 -14.164 1.00 74.81 272 ASP A CA 1
ATOM 2137 C C . ASP A 1 272 ? -22.061 1.396 -15.042 1.00 74.81 272 ASP A C 1
ATOM 2139 O O . ASP A 1 272 ? -23.205 1.292 -15.499 1.00 74.81 272 ASP A O 1
ATOM 2143 N N . SER A 1 273 ? -21.156 0.438 -15.267 1.00 70.44 273 SER A N 1
ATOM 2144 C CA . SER A 1 273 ? -21.472 -0.792 -16.008 1.00 70.44 273 SER A CA 1
ATOM 2145 C C . SER A 1 273 ? -22.407 -1.730 -15.228 1.00 70.44 273 SER A C 1
ATOM 2147 O O . SER A 1 273 ? -23.305 -2.341 -15.809 1.00 70.44 273 SER A O 1
ATOM 2149 N N . ILE A 1 274 ? -22.260 -1.802 -13.900 1.00 65.00 274 ILE A N 1
ATOM 2150 C CA . ILE A 1 274 ? -23.141 -2.604 -13.044 1.00 65.00 274 ILE A CA 1
ATOM 2151 C C . ILE A 1 274 ? -24.533 -1.970 -12.979 1.00 65.00 274 ILE A C 1
ATOM 2153 O O . ILE A 1 274 ? -25.517 -2.684 -13.184 1.00 65.00 274 ILE A O 1
ATOM 2157 N N . SER A 1 275 ? -24.630 -0.654 -12.759 1.00 60.50 275 SER A N 1
ATOM 2158 C CA . SER A 1 275 ? -25.919 0.050 -12.677 1.00 60.50 275 SER A CA 1
ATOM 2159 C C . SER A 1 275 ? -26.717 -0.060 -13.981 1.00 60.50 275 SER A C 1
ATOM 2161 O O . SER A 1 275 ? -27.893 -0.420 -13.960 1.00 60.50 275 SER A O 1
ATOM 2163 N N . SER A 1 276 ? -26.061 0.107 -15.132 1.00 53.75 276 SER A N 1
ATOM 2164 C CA . SER A 1 276 ? -26.699 -0.055 -16.447 1.00 53.75 276 SER A CA 1
ATOM 2165 C C . SER A 1 276 ? -27.100 -1.501 -16.778 1.00 53.75 276 SER A C 1
ATOM 2167 O O . SER A 1 276 ? -28.088 -1.718 -17.482 1.00 53.75 276 SER A O 1
ATOM 2169 N N . SER A 1 277 ? -26.389 -2.508 -16.257 1.00 52.41 277 SER A N 1
ATOM 2170 C CA . SER A 1 277 ? -26.750 -3.921 -16.449 1.00 52.41 277 SER A CA 1
ATOM 2171 C C . SER A 1 277 ? -27.950 -4.369 -15.602 1.00 52.41 277 SER A C 1
ATOM 2173 O O . SER A 1 277 ? -28.692 -5.261 -16.023 1.00 52.41 277 SER A O 1
ATOM 2175 N N . GLN A 1 278 ? -28.187 -3.736 -14.447 1.00 48.12 278 GLN A N 1
ATOM 2176 C CA . GLN A 1 278 ? -29.347 -4.033 -13.598 1.00 48.12 278 GLN A CA 1
ATOM 2177 C C . GLN A 1 278 ? -30.655 -3.455 -14.162 1.00 48.12 278 GLN A C 1
ATOM 2179 O O . GLN A 1 278 ? -31.700 -4.089 -14.017 1.00 48.12 278 GLN A O 1
ATOM 2184 N N . ASP A 1 279 ? -30.592 -2.357 -14.920 1.00 46.69 279 ASP A N 1
ATOM 2185 C CA . ASP A 1 279 ? -31.755 -1.770 -15.607 1.00 46.69 279 ASP A CA 1
ATOM 2186 C C . ASP A 1 279 ? -32.111 -2.469 -16.943 1.00 46.69 279 ASP A C 1
ATOM 2188 O O . ASP A 1 279 ? -33.160 -2.211 -17.536 1.00 46.69 279 ASP A O 1
ATOM 2192 N N . GLY A 1 280 ? -31.266 -3.388 -17.431 1.00 41.38 280 GLY A N 1
ATOM 2193 C CA . GLY A 1 280 ? -31.377 -3.997 -18.765 1.00 41.38 280 GLY A CA 1
ATOM 2194 C C . GLY A 1 280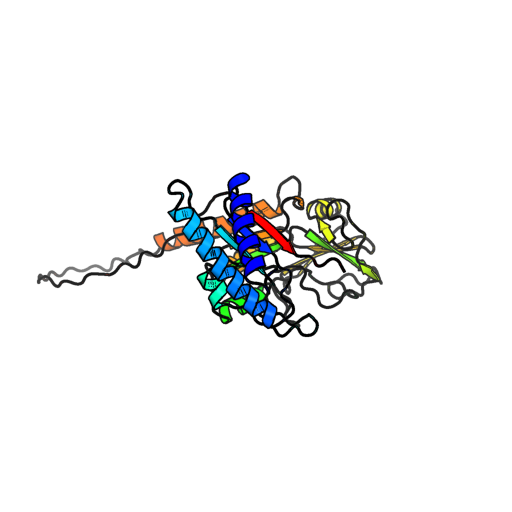 ? -32.098 -5.351 -18.866 1.00 41.38 280 GLY A C 1
ATOM 2195 O O . GLY A 1 280 ? -32.271 -5.861 -19.975 1.00 41.38 280 GLY A O 1
ATOM 2196 N N . SER A 1 281 ? -32.540 -5.964 -17.762 1.00 39.34 281 SER A N 1
ATOM 2197 C CA . SER A 1 281 ? -33.148 -7.312 -17.776 1.00 39.34 281 SER A CA 1
ATOM 2198 C C . SER A 1 281 ? -34.679 -7.290 -17.655 1.00 39.34 281 SER A C 1
ATOM 2200 O O . SER A 1 281 ? -35.277 -7.811 -16.721 1.00 39.34 281 SER A O 1
ATOM 2202 N N . GLY A 1 282 ? -35.334 -6.688 -18.651 1.00 35.12 282 GLY A N 1
ATOM 2203 C CA . GLY A 1 282 ? -36.795 -6.569 -18.708 1.00 35.12 282 GLY A CA 1
ATOM 2204 C C . GLY A 1 282 ? -37.400 -6.716 -20.104 1.00 35.12 282 GLY A C 1
ATOM 2205 O O . GLY A 1 282 ? -38.418 -6.093 -20.383 1.00 35.12 282 GLY A O 1
ATOM 2206 N N . ILE A 1 283 ? -36.808 -7.507 -21.006 1.00 33.31 283 ILE A N 1
ATOM 2207 C CA . ILE A 1 283 ? -37.450 -7.823 -22.294 1.00 33.31 283 ILE A CA 1
ATOM 2208 C C . ILE A 1 283 ? -38.298 -9.088 -22.124 1.00 33.31 283 ILE A C 1
ATOM 2210 O O . ILE A 1 283 ? -37.852 -10.206 -22.376 1.00 33.31 283 ILE A O 1
ATOM 2214 N N . MET A 1 284 ? -39.548 -8.903 -21.690 1.00 30.06 284 MET A N 1
ATOM 2215 C CA . MET A 1 284 ? -40.585 -9.923 -21.841 1.00 30.06 284 MET A CA 1
ATOM 2216 C C . MET A 1 284 ? -40.908 -10.086 -23.333 1.00 30.06 284 MET A C 1
ATOM 2218 O O . MET A 1 284 ? -41.457 -9.188 -23.972 1.00 30.06 284 MET A O 1
ATOM 2222 N N . GLN A 1 285 ? -40.580 -11.254 -23.885 1.00 31.00 285 GLN A N 1
ATOM 2223 C CA . GLN A 1 285 ? -41.107 -11.723 -25.164 1.00 31.00 285 GLN A CA 1
ATOM 2224 C C . GLN A 1 285 ? -42.639 -11.823 -25.066 1.00 31.00 285 GLN A C 1
ATOM 2226 O O . GLN A 1 285 ? -43.167 -12.631 -24.304 1.00 31.00 285 GLN A O 1
ATOM 2231 N N . GLN A 1 286 ? -43.362 -11.009 -25.841 1.00 28.44 286 GLN A N 1
ATOM 2232 C CA . GLN A 1 286 ? -44.810 -11.148 -26.002 1.00 28.44 286 GLN A CA 1
ATOM 2233 C C . GLN A 1 286 ? -45.128 -12.394 -26.843 1.00 28.44 286 GLN A C 1
ATOM 2235 O O . GLN A 1 286 ? -45.054 -12.369 -28.070 1.00 28.44 286 GLN A O 1
ATOM 2240 N N . GLY A 1 287 ? -45.513 -13.478 -26.172 1.00 28.00 287 GLY A N 1
ATOM 2241 C CA . GLY A 1 287 ? -46.331 -14.553 -26.732 1.00 28.00 287 GLY A CA 1
ATOM 2242 C C . GLY A 1 287 ? -47.791 -14.310 -26.350 1.00 28.00 287 GLY A C 1
ATOM 2243 O O . GLY A 1 287 ? -48.111 -14.213 -25.169 1.00 28.00 287 GLY A O 1
ATOM 2244 N N . GLY A 1 288 ? -48.657 -14.134 -27.347 1.00 26.34 288 GLY A N 1
ATOM 2245 C CA . GLY A 1 288 ? -50.061 -13.770 -27.157 1.00 26.34 288 GLY A CA 1
ATOM 2246 C C . GLY A 1 288 ? -50.959 -14.881 -26.599 1.00 26.34 288 GLY A C 1
ATOM 2247 O O . GLY A 1 288 ? -50.634 -16.063 -26.668 1.00 26.34 288 GLY A O 1
ATOM 2248 N N . GLY A 1 289 ? -52.146 -14.473 -26.136 1.00 25.20 289 GLY A N 1
ATOM 2249 C CA . GLY A 1 289 ? -53.308 -15.353 -25.967 1.00 25.20 289 GLY A CA 1
ATOM 2250 C C . GLY A 1 289 ? -54.009 -15.256 -24.611 1.00 25.20 289 GLY A C 1
ATOM 2251 O O . GLY A 1 289 ? -53.532 -15.790 -23.621 1.00 25.20 289 GLY A O 1
ATOM 2252 N N . ASN A 1 290 ? -55.178 -14.609 -24.602 1.00 27.78 290 ASN A N 1
ATOM 2253 C CA . ASN A 1 290 ? -56.131 -14.497 -23.490 1.00 27.78 290 ASN A CA 1
ATOM 2254 C C . ASN A 1 290 ? -56.439 -15.820 -22.765 1.00 27.78 290 ASN A C 1
ATOM 2256 O O . ASN A 1 290 ? -56.785 -16.795 -23.428 1.00 27.78 290 ASN A O 1
ATOM 2260 N N . GLN A 1 291 ? -56.565 -15.766 -21.432 1.00 27.78 291 GLN A N 1
ATOM 2261 C CA . GLN A 1 291 ? -57.751 -16.262 -20.713 1.00 27.78 291 GLN A CA 1
ATOM 2262 C C . GLN A 1 291 ? -57.824 -15.714 -19.274 1.00 27.78 291 GLN A C 1
ATOM 2264 O O . GLN A 1 291 ? -56.829 -15.640 -18.560 1.00 27.78 291 GLN A O 1
ATOM 2269 N N . TYR A 1 292 ? -59.033 -15.310 -18.879 1.00 27.89 292 TYR A N 1
ATOM 2270 C CA . TYR A 1 292 ? -59.415 -14.842 -17.545 1.00 27.89 292 TYR A CA 1
ATOM 2271 C C . TYR A 1 292 ? -59.524 -16.005 -16.553 1.00 27.89 292 TYR A C 1
ATOM 2273 O O . TYR A 1 292 ? -60.134 -17.010 -16.900 1.00 27.89 292 TYR A O 1
ATOM 2281 N N . LEU A 1 293 ? -59.089 -15.803 -15.302 1.00 26.91 293 LEU A N 1
ATOM 2282 C CA . LEU A 1 293 ? -59.633 -16.463 -14.105 1.00 26.91 293 LEU A CA 1
ATOM 2283 C C . LEU A 1 293 ? -59.339 -15.610 -12.853 1.00 26.91 293 LEU A C 1
ATOM 2285 O O . LEU A 1 293 ? -58.199 -15.266 -12.559 1.00 26.91 293 LEU A O 1
ATOM 2289 N N . HIS A 1 294 ? -60.405 -15.251 -12.140 1.00 26.50 294 HIS A N 1
ATOM 2290 C CA . HIS A 1 294 ? -60.414 -14.605 -10.824 1.00 26.50 294 HIS A CA 1
ATOM 2291 C C . HIS A 1 294 ? -60.157 -15.661 -9.733 1.00 26.50 294 HIS A C 1
ATOM 2293 O O . HIS A 1 294 ? -60.797 -16.706 -9.810 1.00 26.50 294 HIS A O 1
ATOM 2299 N N . LEU A 1 295 ? -59.346 -15.369 -8.696 1.00 25.81 295 LEU A N 1
ATOM 2300 C CA . LEU A 1 295 ? -59.617 -15.724 -7.281 1.00 25.81 295 LEU A CA 1
ATOM 2301 C C . LEU A 1 295 ? -58.537 -15.238 -6.278 1.00 25.81 295 LEU A C 1
ATOM 2303 O O . LEU A 1 295 ? -57.350 -15.483 -6.439 1.00 25.81 295 LEU A O 1
ATOM 2307 N N . SER A 1 296 ? -59.057 -14.556 -5.249 1.00 24.73 296 SER A N 1
ATOM 2308 C CA . SER A 1 296 ? -58.655 -14.326 -3.843 1.00 24.73 296 SER A CA 1
ATOM 2309 C C . SER A 1 296 ? -57.197 -14.246 -3.350 1.00 24.73 296 SER A C 1
ATOM 2311 O O . SER A 1 296 ? -56.386 -15.148 -3.516 1.00 24.73 296 SER A O 1
ATOM 2313 N N . ALA A 1 297 ? -57.013 -13.198 -2.537 1.00 29.30 297 ALA A N 1
ATOM 2314 C CA . ALA A 1 297 ? -55.991 -12.893 -1.537 1.00 29.30 297 ALA A CA 1
ATOM 2315 C C . ALA A 1 297 ? -55.250 -14.065 -0.860 1.00 29.30 297 ALA A C 1
ATOM 2317 O O . ALA A 1 297 ? -55.857 -14.994 -0.332 1.00 29.30 297 ALA A O 1
ATOM 2318 N N . GLY A 1 298 ? -53.934 -13.885 -0.725 1.00 24.58 298 GLY A N 1
ATOM 2319 C CA . GLY A 1 298 ? -53.062 -14.586 0.214 1.00 24.58 298 GLY A CA 1
ATOM 2320 C C . GLY A 1 298 ? -51.881 -13.682 0.570 1.00 24.58 298 GLY A C 1
ATOM 2321 O O . GLY A 1 298 ? -51.186 -13.187 -0.310 1.00 24.58 298 GLY A O 1
ATOM 2322 N N . SER A 1 299 ? -51.703 -13.406 1.860 1.00 30.30 299 SER A N 1
ATOM 2323 C CA . SER A 1 299 ? -50.629 -12.578 2.398 1.00 30.30 299 SER A CA 1
ATOM 2324 C C . SER A 1 299 ? -49.275 -13.280 2.305 1.00 30.30 299 SER A C 1
ATOM 2326 O O . SER A 1 299 ? -49.132 -14.370 2.855 1.00 30.30 299 SER A O 1
ATOM 2328 N N . THR A 1 300 ? -48.256 -12.606 1.782 1.00 25.28 300 THR A N 1
ATOM 2329 C CA . THR A 1 300 ? -46.856 -12.884 2.134 1.00 25.28 300 THR A CA 1
ATOM 2330 C C . THR A 1 300 ? -46.073 -11.578 2.140 1.00 25.28 300 THR A C 1
ATOM 2332 O O . THR A 1 300 ? -45.908 -10.937 1.106 1.00 25.28 300 THR A O 1
ATOM 2335 N N . ARG A 1 301 ? -45.613 -11.182 3.332 1.00 26.64 301 ARG A N 1
ATOM 2336 C CA . ARG A 1 301 ? -44.588 -10.152 3.532 1.00 26.64 301 ARG A CA 1
ATOM 2337 C C . ARG A 1 301 ? -43.309 -10.613 2.828 1.00 26.64 301 ARG A C 1
ATOM 2339 O O . ARG A 1 301 ? -42.754 -11.634 3.230 1.00 26.64 301 ARG A O 1
ATOM 2346 N N . SER A 1 302 ? -42.845 -9.883 1.816 1.00 23.41 302 SER A N 1
ATOM 2347 C CA . SER A 1 302 ? -41.464 -9.995 1.352 1.00 23.41 302 SER A CA 1
ATOM 2348 C C . SER A 1 302 ? -40.589 -9.113 2.238 1.00 23.41 302 SER A C 1
ATOM 2350 O O . SER A 1 302 ? -40.807 -7.912 2.381 1.00 23.41 302 SER A O 1
ATOM 2352 N N . TRP A 1 303 ? -39.613 -9.743 2.880 1.00 23.53 303 TRP A N 1
ATOM 2353 C CA . TRP A 1 303 ? -38.496 -9.055 3.499 1.00 23.53 303 TRP A CA 1
ATOM 2354 C C . TRP A 1 303 ? -37.567 -8.618 2.370 1.00 23.53 303 TRP A C 1
ATOM 2356 O O . TRP A 1 303 ? -36.858 -9.444 1.800 1.00 23.53 303 TRP A O 1
ATOM 2366 N N . HIS A 1 304 ? -37.609 -7.340 2.008 1.00 25.30 304 HIS A N 1
ATOM 2367 C CA . HIS A 1 304 ? -36.508 -6.736 1.274 1.00 25.30 304 HIS A CA 1
ATOM 2368 C C . HIS A 1 304 ? -35.390 -6.480 2.284 1.00 25.30 304 HIS A C 1
ATOM 2370 O O . HIS A 1 304 ? -35.514 -5.625 3.157 1.00 25.30 304 HIS A O 1
ATOM 2376 N N . SER A 1 305 ? -34.325 -7.277 2.205 1.00 26.20 305 SER A N 1
ATOM 2377 C CA . SER A 1 305 ? -33.037 -6.913 2.779 1.00 26.20 305 SER A CA 1
ATOM 2378 C C . SER A 1 305 ? -32.485 -5.766 1.940 1.00 26.20 305 SER A C 1
ATOM 2380 O O . SER A 1 305 ? -32.043 -5.981 0.810 1.00 26.20 305 SER A O 1
ATOM 2382 N N . GLU A 1 306 ? -32.563 -4.549 2.462 1.00 27.47 306 GLU A N 1
ATOM 2383 C CA . GLU A 1 306 ? -31.815 -3.420 1.925 1.00 27.47 306 GLU A CA 1
ATOM 2384 C C . GLU A 1 306 ? -30.323 -3.726 2.100 1.00 27.47 306 GLU A C 1
ATOM 2386 O O . GLU A 1 306 ? -29.791 -3.732 3.207 1.00 27.47 306 GLU A O 1
ATOM 2391 N N . THR A 1 307 ? -29.646 -4.061 1.005 1.00 27.55 307 THR A N 1
ATOM 2392 C CA . THR A 1 307 ? -28.188 -3.980 0.927 1.00 27.55 307 THR A CA 1
ATOM 2393 C C . THR A 1 307 ? -27.821 -2.498 0.909 1.00 27.55 307 THR A C 1
ATOM 2395 O O . THR A 1 307 ? -28.221 -1.816 -0.040 1.00 27.55 307 THR A O 1
ATOM 2398 N N . PRO A 1 308 ? -27.095 -1.964 1.906 1.00 28.73 308 PRO A N 1
ATOM 2399 C CA . PRO A 1 308 ? -26.682 -0.574 1.865 1.00 28.73 308 PRO A CA 1
ATOM 2400 C C . PRO A 1 308 ? -25.638 -0.411 0.758 1.00 28.73 308 PRO A C 1
ATOM 2402 O O . PRO A 1 308 ? -24.545 -0.975 0.807 1.00 28.73 308 PRO A O 1
ATOM 2405 N N . ILE A 1 309 ? -26.009 0.343 -0.272 1.00 28.50 309 ILE A N 1
ATOM 2406 C CA . ILE A 1 309 ? -25.086 0.853 -1.280 1.00 28.50 309 ILE A CA 1
ATOM 2407 C C . ILE A 1 309 ? -24.291 1.968 -0.592 1.00 28.50 309 ILE A C 1
ATOM 2409 O O . ILE A 1 309 ? -24.793 3.075 -0.410 1.00 28.50 309 ILE A O 1
ATOM 2413 N N . CYS A 1 310 ? -23.069 1.663 -0.156 1.00 34.31 310 CYS A N 1
ATOM 2414 C CA . CYS A 1 310 ? -22.149 2.660 0.383 1.00 34.31 310 CYS A CA 1
ATOM 2415 C C . CYS A 1 310 ? -21.483 3.421 -0.767 1.00 34.31 310 CYS A C 1
ATOM 2417 O O . CYS A 1 310 ? -20.531 2.942 -1.375 1.00 34.31 310 CYS A O 1
ATOM 2419 N N . LEU A 1 311 ? -21.979 4.624 -1.049 1.00 27.02 311 LEU A N 1
ATOM 2420 C CA . LEU A 1 311 ? -21.264 5.634 -1.824 1.00 27.02 311 LEU A CA 1
ATOM 2421 C C . LEU A 1 311 ? -20.568 6.575 -0.837 1.00 27.02 311 LEU A C 1
ATOM 2423 O O . LEU A 1 311 ? -21.225 7.384 -0.189 1.00 27.02 311 LEU A O 1
ATOM 2427 N N . LEU A 1 312 ? -19.243 6.482 -0.725 1.00 30.36 312 LEU A N 1
ATOM 2428 C CA . LEU A 1 312 ? -18.427 7.485 -0.041 1.00 30.36 312 LEU A CA 1
ATOM 2429 C C . LEU A 1 312 ? -17.492 8.134 -1.060 1.00 30.36 312 LEU A C 1
ATOM 2431 O O . LEU A 1 312 ? -16.459 7.586 -1.430 1.00 30.36 312 LEU A O 1
ATOM 2435 N N . SER A 1 313 ? -17.877 9.324 -1.515 1.00 25.27 313 SER A N 1
ATOM 2436 C CA . SER A 1 313 ? -17.026 10.250 -2.260 1.00 25.27 313 SER A CA 1
ATOM 2437 C C . SER A 1 313 ? -16.639 11.412 -1.340 1.00 25.27 313 SER A C 1
ATOM 2439 O O . SER A 1 313 ? -17.124 12.531 -1.508 1.00 25.27 313 SER A O 1
ATOM 2441 N N . THR A 1 314 ? -15.795 11.144 -0.343 1.00 28.69 314 THR A N 1
ATOM 2442 C CA . THR A 1 314 ? -15.243 12.168 0.559 1.00 28.69 314 THR A CA 1
ATOM 2443 C C . THR A 1 314 ? -13.733 11.982 0.648 1.00 28.69 314 THR A C 1
ATOM 2445 O O . THR A 1 314 ? -13.249 10.859 0.778 1.00 28.69 314 THR A O 1
ATOM 2448 N N . ILE A 1 315 ? -12.975 13.078 0.545 1.00 33.12 315 ILE A N 1
ATOM 2449 C CA . ILE A 1 315 ? -11.530 13.072 0.796 1.00 33.12 315 ILE A CA 1
ATOM 2450 C C . ILE A 1 315 ? -11.340 12.827 2.291 1.00 33.12 315 ILE A C 1
ATOM 2452 O O . ILE A 1 315 ? -11.659 13.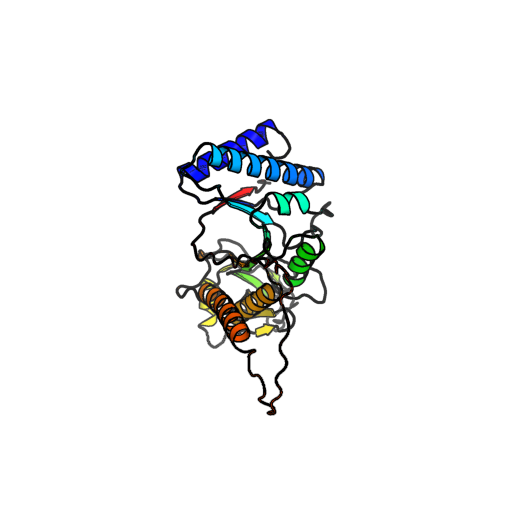695 3.096 1.00 33.12 315 ILE A O 1
ATOM 2456 N N . LEU A 1 316 ? -10.856 11.638 2.638 1.00 47.84 316 LEU A N 1
ATOM 2457 C CA . LEU A 1 316 ? -10.621 11.223 4.013 1.00 47.84 316 LEU A CA 1
ATOM 2458 C C . LEU A 1 316 ? -9.262 11.737 4.492 1.00 47.84 316 LEU A C 1
ATOM 2460 O O . LEU A 1 316 ? -8.248 11.482 3.834 1.00 47.84 316 LEU A O 1
ATOM 2464 N N . VAL A 1 317 ? -9.214 12.418 5.637 1.00 42.50 317 VAL A N 1
ATOM 2465 C CA . VAL A 1 317 ? -7.942 12.784 6.269 1.00 42.50 317 VAL A CA 1
ATOM 2466 C C . VAL A 1 317 ? -7.742 11.915 7.511 1.00 42.50 317 VAL A C 1
ATOM 2468 O O . VAL A 1 317 ? -8.447 12.061 8.508 1.00 42.50 317 VAL A O 1
ATOM 2471 N N . LEU A 1 318 ? -6.764 11.006 7.447 1.00 53.28 318 LEU A N 1
ATOM 2472 C CA . LEU A 1 318 ? -6.402 10.099 8.540 1.00 53.28 318 LEU A CA 1
ATOM 2473 C C . LEU A 1 318 ? -5.057 10.492 9.153 1.00 53.28 318 LEU A C 1
ATOM 2475 O O . LEU A 1 318 ? -4.105 10.820 8.437 1.00 53.28 318 LEU A O 1
ATOM 2479 N N . VAL A 1 319 ? -4.948 10.387 10.477 1.00 55.69 319 VAL A N 1
ATOM 2480 C CA . VAL A 1 319 ? -3.641 10.375 11.146 1.00 55.69 319 VAL A CA 1
ATOM 2481 C C . VAL A 1 319 ? -3.043 8.981 10.996 1.00 55.69 319 VAL A C 1
ATOM 2483 O O . VAL A 1 319 ? -3.565 8.024 11.561 1.00 55.69 319 VAL A O 1
ATOM 2486 N N . VAL A 1 320 ? -1.929 8.868 10.272 1.00 65.44 320 VAL A N 1
ATOM 2487 C CA . VAL A 1 320 ? -1.178 7.609 10.167 1.00 65.44 320 VAL A CA 1
ATOM 2488 C C . VAL A 1 320 ? -0.174 7.523 11.314 1.00 65.44 320 VAL A C 1
ATOM 2490 O O . VAL A 1 320 ? 0.807 8.271 11.357 1.00 65.44 320 VAL A O 1
ATOM 2493 N N . LEU A 1 321 ? -0.397 6.594 12.242 1.00 59.00 321 LEU A N 1
ATOM 2494 C CA . LEU A 1 321 ? 0.514 6.327 13.355 1.00 59.00 321 LEU A CA 1
ATOM 2495 C C . LEU A 1 321 ? 1.445 5.164 12.986 1.00 59.00 321 LEU A C 1
ATOM 2497 O O . LEU A 1 321 ? 1.079 3.994 13.081 1.00 59.00 321 LEU A O 1
ATOM 2501 N N . SER A 1 322 ? 2.663 5.497 12.545 1.00 45.19 322 SER A N 1
ATOM 2502 C CA . SER A 1 322 ? 3.701 4.527 12.166 1.00 45.19 322 SER A CA 1
ATOM 2503 C C . SER A 1 322 ? 4.691 4.283 13.304 1.00 45.19 322 SER A C 1
ATOM 2505 O O . SER A 1 322 ? 5.336 5.214 13.788 1.00 45.19 322 SER A O 1
ATOM 2507 N N . PHE A 1 323 ? 4.905 3.013 13.650 1.00 44.91 323 PHE A N 1
ATOM 2508 C CA . PHE A 1 323 ? 5.974 2.587 14.552 1.00 44.91 323 PHE A CA 1
ATOM 2509 C C . PHE A 1 323 ? 7.122 1.989 13.734 1.00 44.91 323 PHE A C 1
ATOM 2511 O O . PHE A 1 323 ? 7.009 0.888 13.202 1.00 44.91 323 PHE A O 1
ATOM 2518 N N . GLN A 1 324 ? 8.239 2.713 13.638 1.00 32.53 324 GLN A N 1
ATOM 2519 C CA . GLN A 1 324 ? 9.525 2.116 13.284 1.00 32.53 324 GLN A CA 1
ATOM 2520 C C . GLN A 1 324 ? 10.376 2.062 14.549 1.00 32.53 324 GLN A C 1
ATOM 2522 O O . GLN A 1 324 ? 10.711 3.107 15.113 1.00 32.53 324 GLN A O 1
ATOM 2527 N N . GLU A 1 325 ? 10.731 0.858 15.000 1.00 26.98 325 GLU A N 1
ATOM 2528 C CA . GLU A 1 325 ? 11.843 0.711 15.936 1.00 26.98 325 GLU A CA 1
ATOM 2529 C C . GLU A 1 325 ? 13.098 1.236 15.235 1.00 26.98 325 GLU A C 1
ATOM 2531 O O . GLU A 1 325 ? 13.512 0.724 14.193 1.00 26.98 325 GLU A O 1
ATOM 2536 N N . ARG A 1 326 ? 13.681 2.313 15.772 1.00 23.78 326 ARG A N 1
ATOM 2537 C CA . ARG A 1 326 ? 15.043 2.695 15.407 1.00 23.78 326 ARG A CA 1
ATOM 2538 C C . ARG A 1 326 ? 15.962 1.625 15.989 1.00 23.78 326 ARG A C 1
ATOM 2540 O O . ARG A 1 326 ? 16.178 1.623 17.199 1.00 23.78 326 ARG A O 1
ATOM 2547 N N . VAL A 1 327 ? 16.462 0.736 15.135 1.00 28.34 327 VAL A N 1
ATOM 2548 C CA . VAL A 1 327 ? 17.681 -0.041 15.402 1.00 28.34 327 VAL A CA 1
ATOM 2549 C C . VAL A 1 327 ? 18.871 0.764 14.903 1.00 28.34 327 VAL A C 1
ATOM 2551 O O . VAL A 1 327 ? 18.786 1.283 13.765 1.00 28.34 327 VAL A O 1
#